Protein AF-A0A0A9Y4A6-F1 (afdb_monomer_lite)

pLDDT: mean 88.44, std 7.49, range [62.19, 97.94]

Radius of gyration: 32.24 Å; chains: 1; bounding box: 75×46×118 Å

Secondary structure (DSSP, 8-state):
-HHHHHHHHHHHHHHHHHHHHHHHHS--TTHHHH--SHHHHHHHHHHHHHHHHHHHHHHHHHHHHHHHHHTTT-PPPP-GGGHHHHHHHHHHHHHHHHHHHHHHHHHHHHTSBHHHHTTTHHHHHHHHHHHHHHHHTTS---HHHHHHHHHHHHHHHHGGGGGGGS-SS--HHHHHHHHHHTT--S-GGG-BHHHHHTTHHHHHHTHHHHHHHHHHHHHHHHHHHHHHHHHHHHHH----------TTS--

InterPro domains:
  IPR013602 Dynein heavy chain, linker [PF08393] (90-246)
  IPR026983 Dynein heavy chain [PTHR45703] (4-240)

Foldseek 3Di:
DVVLVVLLVVLLVLVVVLLVVCVVLPDDPVQLVPQPALVSVVVSCVVVVVSVVSVVVSVVSQVVSCVVCVVVVHDGDDPCVCVVVVVVSVVSSVLSVLLVVLSVVVVVQQQAQCLVCLVPNLVVLVVSLVVNVVVLVVDDDDVSSVSSVVLSVLVVLQSVLSVLVSDPLDDQVLQVVVCVQLVHPDGSRRHTNNSCSRSSVSSSVCSVVSVVSSVVSVVVVVVVVVVVVVVVCVVVDDDDDDDDQDPVRRD

Organism: Lygus hesperus (NCBI:txid30085)

Structure (mmCIF, N/CA/C/O backbone):
data_AF-A0A0A9Y4A6-F1
#
_entry.id   AF-A0A0A9Y4A6-F1
#
loop_
_atom_site.group_PDB
_atom_site.id
_atom_site.type_symbol
_atom_site.label_atom_id
_atom_site.label_alt_id
_atom_site.label_comp_id
_atom_site.label_asym_id
_atom_site.label_entity_id
_atom_site.label_seq_id
_atom_site.pdbx_PDB_ins_code
_atom_site.Cartn_x
_atom_site.Cartn_y
_atom_site.Cartn_z
_atom_site.occupancy
_atom_site.B_iso_or_equiv
_atom_site.auth_seq_id
_atom_site.auth_comp_id
_atom_site.auth_asym_id
_atom_site.auth_atom_id
_atom_site.pdbx_PDB_model_num
ATOM 1 N N . ARG A 1 1 ? 22.785 -14.677 -43.326 1.00 70.00 1 ARG A N 1
ATOM 2 C CA . ARG A 1 1 ? 23.093 -13.250 -43.605 1.00 70.00 1 ARG A CA 1
ATOM 3 C C . ARG A 1 1 ? 21.828 -12.425 -43.870 1.00 70.00 1 ARG A C 1
ATOM 5 O O . ARG A 1 1 ? 21.486 -11.641 -43.000 1.00 70.00 1 ARG A O 1
ATOM 12 N N . VAL A 1 2 ? 21.073 -12.659 -44.957 1.00 77.25 2 VAL A N 1
ATOM 13 C CA . VAL A 1 2 ? 19.840 -11.892 -45.295 1.00 77.25 2 VAL A CA 1
ATOM 14 C C . VAL A 1 2 ? 18.791 -11.880 -44.170 1.00 77.25 2 VAL A C 1
ATOM 16 O O . VAL A 1 2 ? 18.288 -10.821 -43.816 1.00 77.25 2 VAL A O 1
ATOM 19 N N . LYS A 1 3 ? 18.511 -13.038 -43.554 1.00 83.69 3 LYS A N 1
ATOM 20 C CA . LYS A 1 3 ? 17.543 -13.156 -42.447 1.00 83.69 3 LYS A CA 1
ATOM 21 C C . LYS A 1 3 ? 17.908 -12.289 -41.231 1.00 83.69 3 LYS A C 1
ATOM 23 O O . LYS A 1 3 ? 17.056 -11.587 -40.708 1.00 83.69 3 LYS A O 1
ATOM 28 N N . VAL A 1 4 ? 19.181 -12.307 -40.842 1.00 84.38 4 VAL A N 1
ATOM 29 C CA . VAL A 1 4 ? 19.711 -11.597 -39.666 1.00 84.38 4 VAL A CA 1
ATOM 30 C C . VAL A 1 4 ? 19.721 -10.075 -39.890 1.00 84.38 4 VAL A C 1
ATOM 32 O O . VAL A 1 4 ? 19.374 -9.315 -38.995 1.00 84.38 4 VAL A O 1
ATOM 35 N N . HIS A 1 5 ? 19.964 -9.621 -41.126 1.00 85.81 5 HIS A N 1
ATOM 36 C CA . HIS A 1 5 ? 19.819 -8.204 -41.494 1.00 85.81 5 HIS A CA 1
ATOM 37 C C . HIS A 1 5 ? 18.352 -7.747 -41.525 1.00 85.81 5 HIS A C 1
ATOM 39 O O . HIS A 1 5 ? 18.045 -6.633 -41.108 1.00 85.81 5 HIS A O 1
ATOM 45 N N . ALA A 1 6 ? 17.431 -8.596 -41.994 1.00 87.50 6 ALA A N 1
ATOM 46 C CA . ALA A 1 6 ? 16.001 -8.290 -41.960 1.00 87.50 6 ALA A CA 1
ATOM 47 C C . ALA A 1 6 ? 15.477 -8.176 -40.516 1.00 87.50 6 ALA A C 1
ATOM 49 O O . ALA A 1 6 ? 14.700 -7.271 -40.221 1.00 87.50 6 ALA A O 1
ATOM 50 N N . GLN A 1 7 ? 15.946 -9.049 -39.617 1.00 87.56 7 GLN A N 1
ATOM 51 C CA . GLN A 1 7 ? 15.641 -8.991 -38.183 1.00 87.56 7 GLN A CA 1
ATOM 52 C C . GLN A 1 7 ? 16.186 -7.712 -37.538 1.00 87.56 7 GLN A C 1
ATOM 54 O O . GLN A 1 7 ? 15.431 -7.017 -36.866 1.00 87.56 7 GLN A O 1
ATOM 59 N N . ALA A 1 8 ? 17.442 -7.348 -37.816 1.00 89.56 8 ALA A N 1
ATOM 60 C CA . ALA A 1 8 ? 18.021 -6.090 -37.344 1.00 89.56 8 ALA A CA 1
ATOM 61 C C . ALA A 1 8 ? 17.220 -4.866 -37.806 1.00 89.56 8 ALA A C 1
ATOM 63 O O . ALA A 1 8 ? 16.923 -3.987 -37.006 1.00 89.56 8 ALA A O 1
ATOM 64 N N . LYS A 1 9 ? 16.812 -4.824 -39.082 1.00 89.44 9 LYS A N 1
ATOM 65 C CA . LYS A 1 9 ? 16.009 -3.714 -39.610 1.00 89.44 9 LYS A CA 1
ATOM 66 C C . LYS A 1 9 ? 14.649 -3.603 -38.917 1.00 89.44 9 LYS A C 1
ATOM 68 O O . LYS A 1 9 ? 14.229 -2.499 -38.595 1.00 89.44 9 LYS A O 1
ATOM 73 N N . HIS A 1 10 ? 13.980 -4.733 -38.679 1.00 91.31 10 HIS A N 1
ATOM 74 C CA . HIS A 1 10 ? 12.721 -4.758 -37.935 1.00 91.31 10 HIS A CA 1
ATOM 75 C C . HIS A 1 10 ? 12.908 -4.252 -36.499 1.00 91.31 10 HIS A C 1
ATOM 77 O O . HIS A 1 10 ? 12.141 -3.407 -36.052 1.00 91.31 10 HIS A O 1
ATOM 83 N N . LEU A 1 11 ? 13.950 -4.721 -35.804 1.00 92.31 11 LEU A N 1
ATOM 84 C CA . LEU A 1 11 ? 14.272 -4.287 -34.446 1.00 92.31 11 LEU A CA 1
ATOM 85 C C . LEU A 1 11 ? 14.558 -2.783 -34.377 1.00 92.31 11 LEU A C 1
ATOM 87 O O . LEU A 1 11 ? 14.016 -2.109 -33.507 1.00 92.31 11 LEU A O 1
ATOM 91 N N . ILE A 1 12 ? 15.335 -2.242 -35.323 1.00 91.56 12 ILE A N 1
ATOM 92 C CA . ILE A 1 12 ? 15.573 -0.797 -35.417 1.00 91.56 12 ILE A CA 1
ATOM 93 C C . ILE A 1 12 ? 14.233 -0.070 -35.513 1.00 91.56 12 ILE A C 1
ATOM 95 O O . ILE A 1 12 ? 13.968 0.773 -34.667 1.00 91.56 12 ILE A O 1
ATOM 99 N N . THR A 1 13 ? 13.351 -0.444 -36.451 1.00 91.81 13 THR A N 1
ATOM 100 C CA . THR A 1 13 ? 12.012 0.163 -36.581 1.00 91.81 13 THR A CA 1
ATOM 101 C C . THR A 1 13 ? 11.191 0.074 -35.289 1.00 91.81 13 THR A C 1
ATOM 103 O O . THR A 1 13 ? 10.556 1.059 -34.913 1.00 91.81 13 THR A O 1
ATOM 106 N N . SER A 1 14 ? 11.226 -1.058 -34.579 1.00 93.62 14 SER A N 1
ATOM 107 C CA . SER A 1 14 ? 10.562 -1.205 -33.277 1.00 93.62 14 SER A CA 1
ATOM 108 C C . SER A 1 14 ? 11.098 -0.222 -32.234 1.00 93.62 14 SER A C 1
ATOM 110 O O . SER A 1 14 ? 10.305 0.388 -31.518 1.00 93.62 14 SER A O 1
ATOM 112 N N . ILE A 1 15 ? 12.419 -0.022 -32.177 1.00 93.00 15 ILE A N 1
ATOM 113 C CA . ILE A 1 15 ? 13.063 0.951 -31.282 1.00 93.00 15 ILE A CA 1
ATOM 114 C C . ILE A 1 15 ? 12.634 2.379 -31.643 1.00 93.00 15 ILE A C 1
ATOM 116 O O . ILE A 1 15 ? 12.269 3.146 -30.752 1.00 93.00 15 ILE A O 1
ATOM 120 N N . GLN A 1 16 ? 12.584 2.729 -32.934 1.00 90.88 16 GLN A N 1
ATOM 121 C CA . GLN A 1 16 ? 12.132 4.064 -33.358 1.00 90.88 16 GLN A CA 1
ATOM 122 C C . GLN A 1 16 ? 10.683 4.320 -32.919 1.00 90.88 16 GLN A C 1
ATOM 124 O O . GLN A 1 16 ? 10.375 5.364 -32.345 1.00 90.88 16 GLN A O 1
ATOM 129 N N . LEU A 1 17 ? 9.790 3.350 -33.148 1.00 92.12 17 LEU A N 1
ATOM 130 C CA . LEU A 1 17 ? 8.385 3.442 -32.742 1.00 92.12 17 LEU A CA 1
ATOM 131 C C . LEU A 1 17 ? 8.225 3.524 -31.222 1.00 92.12 17 LEU A C 1
ATOM 133 O O . LEU A 1 17 ? 7.343 4.234 -30.740 1.00 92.12 17 LEU A O 1
ATOM 137 N N . PHE A 1 18 ? 9.065 2.814 -30.470 1.00 93.81 18 PHE A N 1
ATOM 138 C CA . PHE A 1 18 ? 9.082 2.888 -29.017 1.00 93.81 18 PHE A CA 1
ATOM 139 C C . PHE A 1 18 ? 9.451 4.295 -28.532 1.00 93.81 18 PHE A C 1
ATOM 141 O O . PHE A 1 18 ? 8.694 4.875 -27.757 1.00 93.81 18 PHE A O 1
ATOM 148 N N . PHE A 1 19 ? 10.549 4.880 -29.025 1.00 91.75 19 PHE A N 1
ATOM 149 C CA . PHE A 1 19 ? 10.972 6.220 -28.603 1.00 91.75 19 PHE A CA 1
ATOM 150 C C . PHE A 1 19 ? 10.014 7.327 -29.054 1.00 91.75 19 PHE A C 1
ATOM 152 O O . PHE A 1 19 ? 9.827 8.293 -28.316 1.00 91.75 19 PHE A O 1
ATOM 159 N N . LEU A 1 20 ? 9.359 7.186 -30.212 1.00 90.00 20 LEU A N 1
ATOM 160 C CA . LEU A 1 20 ? 8.282 8.097 -30.620 1.00 90.00 20 LEU A CA 1
ATOM 161 C C . LEU A 1 20 ? 7.150 8.106 -29.586 1.00 90.00 20 LEU A C 1
ATOM 163 O O . LEU A 1 20 ? 6.794 9.167 -29.081 1.00 90.00 20 LEU A O 1
ATOM 167 N N . LYS A 1 21 ? 6.659 6.923 -29.200 1.00 88.88 21 LYS A N 1
ATOM 168 C CA . LYS A 1 21 ? 5.602 6.795 -28.186 1.00 88.88 21 LYS A CA 1
ATOM 169 C C . LYS A 1 21 ? 6.053 7.258 -26.804 1.00 88.88 21 LYS A C 1
ATOM 171 O O . LYS A 1 21 ? 5.312 7.952 -26.121 1.00 88.88 21 LYS A O 1
ATOM 176 N N . TRP A 1 22 ? 7.269 6.902 -26.387 1.00 88.94 22 TRP A N 1
ATOM 177 C CA . TRP A 1 22 ? 7.820 7.348 -25.108 1.00 88.94 22 TRP A CA 1
ATOM 178 C C . TRP A 1 22 ? 7.889 8.871 -25.030 1.00 88.94 22 TRP A C 1
ATOM 180 O O . TRP A 1 22 ? 7.523 9.447 -24.017 1.00 88.94 22 TRP A O 1
ATOM 190 N N . ASN A 1 23 ? 8.303 9.550 -26.096 1.00 85.56 23 ASN A N 1
ATOM 191 C CA . ASN A 1 23 ? 8.379 11.008 -26.083 1.00 85.56 23 ASN A CA 1
ATOM 192 C C . ASN A 1 23 ? 7.006 11.688 -25.969 1.00 85.56 23 ASN A C 1
ATOM 194 O O . ASN A 1 23 ? 6.935 12.779 -25.402 1.00 85.56 23 ASN A O 1
ATOM 198 N N . GLU A 1 24 ? 5.942 11.053 -26.467 1.00 83.25 24 GLU A N 1
ATOM 199 C CA . GLU A 1 24 ? 4.556 11.519 -26.323 1.00 83.25 24 GLU A CA 1
ATOM 200 C C . GLU A 1 24 ? 3.982 11.238 -24.925 1.00 83.25 24 GLU A C 1
ATOM 202 O O . GLU A 1 24 ? 3.265 12.070 -24.373 1.00 83.25 24 GLU A O 1
ATOM 207 N N . GLU A 1 25 ? 4.299 10.075 -24.352 1.00 77.81 25 GLU A N 1
ATOM 208 C CA . GLU A 1 25 ? 3.650 9.541 -23.146 1.00 77.81 25 GLU A CA 1
ATOM 209 C C . GLU A 1 25 ? 4.519 9.590 -21.884 1.00 77.81 25 GLU A C 1
ATOM 211 O O . GLU A 1 25 ? 4.070 9.159 -20.818 1.00 77.81 25 GLU A O 1
ATOM 216 N N . LYS A 1 26 ? 5.772 10.055 -21.979 1.00 78.12 26 LYS A N 1
ATOM 217 C CA . LYS A 1 26 ? 6.683 10.068 -20.832 1.00 78.12 26 LYS A CA 1
ATOM 218 C C . LYS A 1 26 ? 6.036 10.809 -19.662 1.00 78.12 26 LYS A C 1
ATOM 220 O O . LYS A 1 26 ? 5.351 11.812 -19.886 1.00 78.12 26 LYS A O 1
ATOM 225 N N . PRO A 1 27 ? 6.281 10.363 -18.420 1.00 73.69 27 PRO A N 1
ATOM 226 C CA . PRO A 1 27 ? 5.679 10.974 -17.249 1.00 73.69 27 PRO A CA 1
ATOM 227 C C . PRO A 1 27 ? 5.973 12.473 -17.233 1.00 73.69 27 PRO A C 1
ATOM 229 O O . PRO A 1 27 ? 7.125 12.892 -17.122 1.00 73.69 27 PRO A O 1
ATOM 232 N N . SER A 1 28 ? 4.934 13.288 -17.391 1.00 69.62 28 SER A N 1
ATOM 233 C CA . SER A 1 28 ? 5.035 14.720 -17.186 1.00 69.62 28 SER A CA 1
ATOM 234 C C . SER A 1 28 ? 4.905 15.030 -15.704 1.00 69.62 28 SER A C 1
ATOM 236 O O . SER A 1 28 ? 4.195 14.365 -14.949 1.00 69.62 28 SER A O 1
ATOM 238 N N . ASP A 1 29 ? 5.529 16.132 -15.314 1.00 65.25 29 ASP A N 1
ATOM 239 C CA . ASP A 1 29 ? 5.453 16.724 -13.980 1.00 65.25 29 ASP A CA 1
ATOM 240 C C . ASP A 1 29 ? 4.017 16.918 -13.442 1.00 65.25 29 ASP A C 1
ATOM 242 O O . ASP A 1 29 ? 3.825 17.022 -12.231 1.00 65.25 29 ASP A O 1
ATOM 246 N N . SER A 1 30 ? 3.012 16.972 -14.322 1.00 62.19 30 SER A N 1
ATOM 247 C CA . SER A 1 30 ? 1.588 17.081 -13.986 1.00 62.19 30 SER A CA 1
ATOM 248 C C . SER A 1 30 ? 0.928 15.745 -13.625 1.00 62.19 30 SER A C 1
ATOM 250 O O . SER A 1 30 ? 0.031 15.725 -12.785 1.00 62.19 30 SER A O 1
ATOM 252 N N . LEU A 1 31 ? 1.363 14.619 -14.204 1.00 64.19 31 LEU A N 1
ATOM 253 C CA . LEU A 1 31 ? 0.719 13.312 -13.999 1.00 64.19 31 LEU A CA 1
ATOM 254 C C . LEU A 1 31 ? 0.812 12.837 -12.542 1.00 64.19 31 LEU A C 1
ATOM 256 O O . LEU A 1 31 ? -0.135 12.254 -12.022 1.00 64.19 31 LEU A O 1
ATOM 260 N N . LEU A 1 32 ? 1.913 13.157 -11.861 1.00 65.44 32 LEU A N 1
ATOM 261 C CA . LEU A 1 32 ? 2.132 12.814 -10.452 1.00 65.44 32 LEU A CA 1
ATOM 262 C C . LEU A 1 32 ? 1.370 13.729 -9.479 1.00 65.44 32 LEU A C 1
ATOM 264 O O . LEU A 1 32 ? 1.099 13.328 -8.352 1.00 65.44 32 LEU A O 1
ATOM 268 N N . GLN A 1 33 ? 1.018 14.950 -9.898 1.00 65.19 33 GLN A N 1
ATOM 269 C CA . GLN A 1 33 ? 0.294 15.911 -9.054 1.00 65.19 33 GLN A CA 1
ATOM 270 C C . GLN A 1 33 ? -1.210 15.637 -9.003 1.00 65.19 33 GLN A C 1
ATOM 272 O O . GLN A 1 33 ? -1.856 15.934 -8.003 1.00 65.19 33 GLN A O 1
ATOM 277 N N . HIS A 1 34 ? -1.779 15.089 -10.076 1.00 66.50 34 HIS A N 1
ATOM 278 C CA . HIS A 1 34 ? -3.218 14.832 -10.157 1.00 66.50 34 HIS A CA 1
ATOM 279 C C . HIS A 1 34 ? -3.649 13.533 -9.469 1.00 66.50 34 HIS A C 1
ATOM 281 O O . HIS A 1 34 ? -4.832 13.372 -9.187 1.00 66.50 34 HIS A O 1
ATOM 287 N N . ALA A 1 35 ? -2.712 12.626 -9.188 1.00 70.94 35 ALA A N 1
ATOM 288 C CA . ALA A 1 35 ? -2.989 11.403 -8.450 1.00 70.94 35 ALA A CA 1
ATOM 289 C C . ALA A 1 35 ? -3.049 11.702 -6.948 1.00 70.94 35 ALA A C 1
ATOM 291 O O . ALA A 1 35 ? -2.037 11.694 -6.257 1.00 70.94 35 ALA A O 1
ATOM 292 N N . SER A 1 36 ? -4.233 12.002 -6.432 1.00 68.75 36 SER A N 1
ATOM 293 C CA . SER A 1 36 ? -4.448 12.305 -5.014 1.00 68.75 36 SER A CA 1
ATOM 294 C C . SER A 1 36 ? -4.501 11.042 -4.155 1.00 68.75 36 SER A C 1
ATOM 296 O O . SER A 1 36 ? -4.036 11.051 -3.019 1.00 68.75 36 SER A O 1
ATOM 298 N N . THR A 1 37 ? -4.996 9.937 -4.717 1.00 71.75 37 THR A N 1
ATOM 299 C CA . THR A 1 37 ? -5.120 8.658 -4.011 1.00 71.75 37 THR A CA 1
ATOM 300 C C . THR A 1 37 ? -4.076 7.641 -4.467 1.00 71.75 37 THR A C 1
ATOM 302 O O . THR A 1 37 ? -3.600 7.662 -5.603 1.00 71.75 37 THR A O 1
ATOM 305 N N . PHE A 1 38 ? -3.773 6.674 -3.596 1.00 70.62 38 PHE A N 1
ATOM 306 C CA . PHE A 1 38 ? -2.911 5.533 -3.923 1.00 70.62 38 PHE A CA 1
ATOM 307 C C . PHE A 1 38 ? -3.392 4.778 -5.179 1.00 70.62 38 PHE A C 1
ATOM 309 O O . PHE A 1 38 ? -2.594 4.352 -6.013 1.00 70.62 38 PHE A O 1
ATOM 316 N N . GLN A 1 39 ? -4.711 4.641 -5.349 1.00 73.31 39 GLN A N 1
ATOM 317 C CA . GLN A 1 39 ? -5.305 3.945 -6.491 1.00 73.31 39 GLN A CA 1
ATOM 318 C C . GLN A 1 39 ? -5.161 4.733 -7.800 1.00 73.31 39 GLN A C 1
ATOM 320 O O . GLN A 1 39 ? -4.845 4.143 -8.835 1.00 73.31 39 GLN A O 1
ATOM 325 N N . GLU A 1 40 ? -5.349 6.053 -7.763 1.00 78.75 40 GLU A N 1
ATOM 326 C CA . GLU A 1 40 ? -5.083 6.927 -8.912 1.00 78.75 40 GLU A CA 1
ATOM 327 C C . GLU A 1 40 ? -3.614 6.850 -9.319 1.00 78.75 40 GLU A C 1
ATOM 329 O O . GLU A 1 40 ? -3.307 6.677 -10.498 1.00 78.75 40 GLU A O 1
ATOM 334 N N . LEU A 1 41 ? -2.708 6.887 -8.342 1.00 77.88 41 LEU A N 1
ATOM 335 C CA . LEU A 1 41 ? -1.279 6.807 -8.602 1.00 77.88 41 LEU A CA 1
ATOM 336 C C . LEU A 1 41 ? -0.903 5.468 -9.240 1.00 77.88 41 LEU A C 1
ATOM 338 O O . LEU A 1 41 ? -0.197 5.439 -10.243 1.00 77.88 41 LEU A O 1
ATOM 342 N N . LYS A 1 42 ? -1.454 4.356 -8.746 1.00 77.88 42 LYS A N 1
ATOM 343 C CA . LYS A 1 42 ? -1.263 3.032 -9.351 1.00 77.88 42 LYS A CA 1
ATOM 344 C C . LYS A 1 42 ? -1.747 2.979 -10.803 1.00 77.88 42 LYS A C 1
ATOM 346 O O . LYS A 1 42 ? -1.084 2.377 -11.646 1.00 77.88 42 LYS A O 1
ATOM 351 N N . SER A 1 43 ? -2.865 3.640 -11.111 1.00 82.12 43 SER A N 1
ATOM 352 C CA . SER A 1 43 ? -3.361 3.767 -12.486 1.00 82.12 43 SER A CA 1
ATOM 353 C C . SER A 1 43 ? -2.421 4.590 -13.369 1.00 82.12 43 SER A C 1
ATOM 355 O O . SER A 1 43 ? -2.224 4.236 -14.529 1.00 82.12 43 SER A O 1
ATOM 357 N N . VAL A 1 44 ? -1.834 5.666 -12.838 1.00 81.00 44 VAL A N 1
ATOM 358 C CA . VAL A 1 44 ? -0.856 6.507 -13.551 1.00 81.00 44 VAL A CA 1
ATOM 359 C C . VAL A 1 44 ? 0.466 5.764 -13.778 1.00 81.00 44 VAL A C 1
ATOM 361 O O . VAL A 1 44 ? 1.093 5.933 -14.821 1.00 81.00 44 VAL A O 1
ATOM 364 N N . MET A 1 45 ? 0.874 4.900 -12.846 1.00 80.44 45 MET A N 1
ATOM 365 C CA . MET A 1 45 ? 2.123 4.135 -12.933 1.00 80.44 45 MET A CA 1
ATOM 366 C C . MET A 1 45 ? 2.030 2.905 -13.850 1.00 80.44 45 MET A C 1
ATOM 368 O O . MET A 1 45 ? 3.047 2.451 -14.374 1.00 80.44 45 MET A O 1
ATOM 372 N N . ALA A 1 46 ? 0.836 2.352 -14.088 1.00 84.12 46 ALA A N 1
ATOM 373 C CA . ALA A 1 46 ? 0.676 1.131 -14.883 1.00 84.12 46 ALA A CA 1
ATOM 374 C C . ALA A 1 46 ? 1.230 1.231 -16.327 1.00 84.12 46 ALA A C 1
ATOM 376 O O . ALA A 1 46 ? 1.975 0.330 -16.724 1.00 84.12 46 ALA A O 1
ATOM 377 N N . PRO A 1 47 ? 0.978 2.309 -17.099 1.00 83.12 47 PRO A N 1
ATOM 378 C CA . PRO A 1 47 ? 1.594 2.488 -18.416 1.00 83.12 47 PRO A CA 1
ATOM 379 C C . PRO A 1 47 ? 3.123 2.569 -18.353 1.00 83.12 47 PRO A C 1
ATOM 381 O O . PRO A 1 47 ? 3.809 2.026 -19.214 1.00 83.12 47 PRO A O 1
ATOM 384 N N . ILE A 1 48 ? 3.678 3.197 -17.313 1.00 83.00 48 ILE A N 1
ATOM 385 C CA . ILE A 1 48 ? 5.130 3.347 -17.126 1.00 83.00 48 ILE A CA 1
ATOM 386 C C . ILE A 1 48 ? 5.779 1.975 -16.916 1.00 83.00 48 ILE A C 1
ATOM 388 O O . ILE A 1 48 ? 6.799 1.672 -17.539 1.00 83.00 48 ILE A O 1
ATOM 392 N N . ARG A 1 49 ? 5.143 1.105 -16.120 1.00 84.81 49 ARG A N 1
ATOM 393 C CA . ARG A 1 49 ? 5.563 -0.295 -15.932 1.00 84.81 49 ARG A CA 1
ATOM 394 C C . ARG A 1 49 ? 5.568 -1.069 -17.238 1.00 84.81 49 ARG A C 1
ATOM 396 O O . ARG A 1 49 ? 6.522 -1.792 -17.527 1.00 84.81 49 ARG A O 1
ATOM 403 N N . GLU A 1 50 ? 4.520 -0.907 -18.039 1.00 88.62 50 GLU A N 1
ATOM 404 C CA . GLU A 1 50 ? 4.437 -1.550 -19.346 1.00 88.62 50 GLU A CA 1
ATOM 405 C C . GLU A 1 50 ? 5.565 -1.067 -20.269 1.00 88.62 50 GLU A C 1
ATOM 407 O O . GLU A 1 50 ? 6.246 -1.883 -20.891 1.00 88.62 50 GLU A O 1
ATOM 412 N N . ARG A 1 51 ? 5.837 0.244 -20.303 1.00 87.81 51 ARG A N 1
ATOM 413 C CA . ARG A 1 51 ? 6.939 0.826 -21.086 1.00 87.81 51 ARG A CA 1
ATOM 414 C C . ARG A 1 51 ? 8.305 0.333 -20.626 1.00 87.81 51 ARG A C 1
ATOM 416 O O . ARG A 1 51 ? 9.127 -0.015 -21.470 1.00 87.81 51 ARG A O 1
ATOM 423 N N . LYS A 1 52 ? 8.530 0.226 -19.315 1.00 88.88 52 LYS A N 1
ATOM 424 C CA . LYS A 1 52 ? 9.742 -0.374 -18.743 1.00 88.88 52 LYS A CA 1
ATOM 425 C C . LYS A 1 52 ? 9.916 -1.819 -19.212 1.00 88.88 52 LYS A C 1
ATOM 427 O O . LYS A 1 52 ? 10.985 -2.178 -19.694 1.00 88.88 52 LYS A O 1
ATOM 432 N N . ALA A 1 53 ? 8.862 -2.635 -19.153 1.00 91.56 53 ALA A N 1
ATOM 433 C CA . ALA A 1 53 ? 8.909 -4.022 -19.617 1.00 91.56 53 ALA A CA 1
ATOM 434 C C . ALA A 1 53 ? 9.180 -4.135 -21.130 1.00 91.56 53 ALA A C 1
ATOM 436 O O . ALA A 1 53 ? 9.988 -4.967 -21.546 1.00 91.56 53 ALA A O 1
ATOM 437 N N . GLN A 1 54 ? 8.547 -3.279 -21.942 1.00 92.62 54 GLN A N 1
ATOM 438 C CA . GLN A 1 54 ? 8.794 -3.190 -23.385 1.00 92.62 54 GLN A CA 1
ATOM 439 C C . GLN A 1 54 ? 10.253 -2.812 -23.683 1.00 92.62 54 GLN A C 1
ATOM 441 O O . GLN A 1 54 ? 10.881 -3.436 -24.536 1.00 92.62 54 GLN A O 1
ATOM 446 N N . TRP A 1 55 ? 10.813 -1.835 -22.961 1.00 93.56 55 TRP A N 1
ATOM 447 C CA . TRP A 1 55 ? 12.211 -1.427 -23.119 1.00 93.56 55 TRP A CA 1
ATOM 448 C C . TRP A 1 55 ? 13.189 -2.553 -22.777 1.00 93.56 55 TRP A C 1
ATOM 450 O O . TRP A 1 55 ? 14.125 -2.815 -23.530 1.00 93.56 55 TRP A O 1
ATOM 460 N N . GLU A 1 56 ? 12.951 -3.268 -21.676 1.00 93.12 56 GLU A N 1
ATOM 461 C CA . GLU A 1 56 ? 13.781 -4.411 -21.284 1.00 93.12 56 GLU A CA 1
ATOM 462 C C . GLU A 1 56 ? 13.747 -5.549 -22.315 1.00 93.12 56 GLU A C 1
ATOM 464 O O . GLU A 1 56 ? 14.765 -6.204 -22.544 1.00 93.12 56 GLU A O 1
ATOM 469 N N . GLU A 1 57 ? 12.608 -5.783 -22.974 1.00 95.19 57 GLU A N 1
ATOM 470 C CA . GLU A 1 57 ? 12.537 -6.749 -24.076 1.00 95.19 57 GLU A CA 1
ATOM 471 C C . GLU A 1 57 ? 13.341 -6.284 -25.293 1.00 95.19 57 GLU A C 1
ATOM 473 O O . GLU A 1 57 ? 14.156 -7.047 -25.809 1.00 95.19 57 GLU A O 1
ATOM 478 N N . LEU A 1 58 ? 13.204 -5.017 -25.698 1.00 94.12 58 LEU A N 1
ATOM 479 C CA . LEU A 1 58 ? 13.996 -4.454 -26.796 1.00 94.12 58 LEU A CA 1
ATOM 480 C C . LEU A 1 58 ? 15.502 -4.540 -26.509 1.00 94.12 58 LEU A C 1
ATOM 482 O O . LEU A 1 58 ? 16.272 -4.896 -27.401 1.00 94.12 58 LEU A O 1
ATOM 486 N N . LYS A 1 59 ? 15.934 -4.298 -25.262 1.00 92.31 59 LYS A N 1
ATOM 487 C CA . LYS A 1 59 ? 17.334 -4.493 -24.843 1.00 92.31 59 LYS A CA 1
ATOM 488 C C . LYS A 1 59 ? 17.793 -5.939 -24.999 1.00 92.31 59 LYS A C 1
ATOM 490 O O . LYS A 1 59 ? 18.863 -6.179 -25.561 1.00 92.31 59 LYS A O 1
ATOM 495 N N . ARG A 1 60 ? 16.980 -6.913 -24.575 1.00 94.25 60 ARG A N 1
ATOM 496 C CA . ARG A 1 60 ? 17.281 -8.341 -24.780 1.00 94.25 60 ARG A CA 1
ATOM 497 C C . ARG A 1 60 ? 17.394 -8.695 -26.264 1.00 94.25 60 ARG A C 1
ATOM 499 O O . ARG A 1 60 ? 18.320 -9.412 -26.648 1.00 94.25 60 ARG A O 1
ATOM 506 N N . GLU A 1 61 ? 16.496 -8.185 -27.103 1.00 93.12 61 GLU A N 1
ATOM 507 C CA . GLU A 1 61 ? 16.534 -8.407 -28.552 1.00 93.12 61 GLU A CA 1
ATOM 508 C C . GLU A 1 61 ? 17.759 -7.760 -29.218 1.00 93.12 61 GLU A C 1
ATOM 510 O O . GLU A 1 61 ? 18.355 -8.368 -30.113 1.00 93.12 61 GLU A O 1
ATOM 515 N N . MET A 1 62 ? 18.181 -6.572 -28.765 1.00 91.69 62 MET A N 1
ATOM 516 C CA . MET A 1 62 ? 19.406 -5.908 -29.231 1.00 91.69 62 MET A CA 1
ATOM 517 C C . MET A 1 62 ? 20.646 -6.745 -28.931 1.00 91.69 62 MET A C 1
ATOM 519 O O . MET A 1 62 ? 21.430 -7.017 -29.840 1.00 91.69 62 MET A O 1
ATOM 523 N N . GLU A 1 63 ? 20.806 -7.208 -27.691 1.00 91.56 63 GLU A N 1
ATOM 524 C CA . GLU A 1 63 ? 21.958 -8.029 -27.300 1.00 91.56 63 GLU A CA 1
ATOM 525 C C . GLU A 1 63 ? 21.980 -9.374 -28.031 1.00 91.56 63 GLU A C 1
ATOM 527 O O . GLU A 1 63 ? 23.021 -9.797 -28.544 1.00 91.56 63 GLU A O 1
ATOM 532 N N . LYS A 1 64 ? 20.815 -10.011 -28.189 1.00 92.12 64 LYS A N 1
ATOM 533 C CA . LYS A 1 64 ? 20.688 -11.225 -29.000 1.00 92.12 64 LYS A CA 1
ATOM 534 C C . LYS A 1 64 ? 21.079 -10.977 -30.457 1.00 92.12 64 LYS A C 1
ATOM 536 O O . LYS A 1 64 ? 21.831 -11.761 -31.026 1.00 92.12 64 LYS A O 1
ATOM 541 N N . THR A 1 65 ? 20.617 -9.878 -31.050 1.00 90.75 65 THR A N 1
ATOM 542 C CA . THR A 1 65 ? 20.956 -9.522 -32.434 1.00 90.75 65 THR A CA 1
ATOM 543 C C . THR A 1 65 ? 22.458 -9.284 -32.577 1.00 90.75 65 THR A C 1
ATOM 545 O O . THR A 1 65 ? 23.072 -9.838 -33.482 1.00 90.75 65 THR A O 1
ATOM 548 N N . LYS A 1 66 ? 23.093 -8.542 -31.660 1.00 90.38 66 LYS A N 1
ATOM 549 C CA . LYS A 1 66 ? 24.558 -8.364 -31.657 1.00 90.38 66 LYS A CA 1
ATOM 550 C C . LYS A 1 66 ? 25.292 -9.707 -31.587 1.00 90.38 66 LYS A C 1
ATOM 552 O O . LYS A 1 66 ? 26.251 -9.917 -32.330 1.00 90.38 66 LYS A O 1
ATOM 557 N N . SER A 1 67 ? 24.818 -10.627 -30.745 1.00 90.50 67 SER A N 1
ATOM 558 C CA . SER A 1 67 ? 25.373 -11.980 -30.630 1.00 90.50 67 SER A CA 1
ATOM 559 C C . SER A 1 67 ? 25.232 -12.784 -31.930 1.00 90.50 67 SER A C 1
ATOM 561 O O . SER A 1 67 ? 26.216 -13.359 -32.391 1.00 90.50 67 SER A O 1
ATOM 563 N N . ASP A 1 68 ? 24.060 -12.752 -32.574 1.00 91.38 68 ASP A N 1
ATOM 564 C CA . ASP A 1 68 ? 23.800 -13.437 -33.849 1.00 91.38 68 ASP A CA 1
ATOM 565 C C . ASP A 1 68 ? 24.686 -12.904 -34.993 1.00 91.38 68 ASP A C 1
ATOM 567 O O . ASP A 1 68 ? 25.110 -13.670 -35.860 1.00 91.38 68 ASP A O 1
ATOM 571 N N . PHE A 1 69 ? 24.980 -11.599 -35.016 1.00 92.06 69 PHE A N 1
ATOM 572 C CA . PHE A 1 69 ? 25.909 -11.001 -35.984 1.00 92.06 69 PHE A CA 1
ATOM 573 C C . PHE A 1 69 ? 27.362 -11.415 -35.716 1.00 92.06 69 PHE A C 1
ATOM 575 O O . PHE A 1 69 ? 28.053 -11.839 -36.645 1.00 92.06 69 PHE A O 1
ATOM 582 N N . SER A 1 70 ? 27.788 -11.372 -34.449 1.00 89.44 70 SER A N 1
ATOM 583 C CA . SER A 1 70 ? 29.124 -11.805 -34.019 1.00 89.44 70 SER A CA 1
ATOM 584 C C . SER A 1 70 ? 29.378 -13.283 -34.342 1.00 89.44 70 SER A C 1
ATOM 586 O O . SER A 1 70 ? 30.404 -13.623 -34.921 1.00 89.44 70 SER A O 1
ATOM 588 N N . ALA A 1 71 ? 28.397 -14.160 -34.102 1.00 91.44 71 ALA A N 1
ATOM 589 C CA . ALA A 1 71 ? 28.476 -15.588 -34.430 1.00 91.44 71 ALA A CA 1
ATOM 590 C C . ALA A 1 71 ? 28.614 -15.884 -35.939 1.00 91.44 71 ALA A C 1
ATOM 592 O O . ALA A 1 71 ? 28.931 -17.009 -36.326 1.00 91.44 71 ALA A O 1
ATOM 593 N N . LEU A 1 72 ? 28.340 -14.899 -36.798 1.00 92.12 72 LEU A N 1
ATOM 594 C CA . LEU A 1 72 ? 28.471 -14.999 -38.251 1.00 92.12 72 LEU A CA 1
ATOM 595 C C . LEU A 1 72 ? 29.718 -14.287 -38.801 1.00 92.12 72 LEU A C 1
ATOM 597 O O . LEU A 1 72 ? 29.860 -14.231 -40.031 1.00 92.12 72 LEU A O 1
ATOM 601 N N . ASP A 1 73 ? 30.571 -13.744 -37.925 1.00 91.00 73 ASP A N 1
ATOM 602 C CA . ASP A 1 73 ? 31.709 -12.873 -38.248 1.00 91.00 73 ASP A CA 1
ATOM 603 C C . ASP A 1 73 ? 31.297 -11.679 -39.130 1.00 91.00 73 ASP A C 1
ATOM 605 O O . ASP A 1 73 ? 31.916 -11.378 -40.156 1.00 91.00 73 ASP A O 1
ATOM 609 N N . ILE A 1 74 ? 30.185 -11.024 -38.776 1.00 91.31 74 ILE A N 1
ATOM 610 C CA . ILE A 1 74 ? 29.673 -9.831 -39.466 1.00 91.31 74 ILE A CA 1
ATOM 611 C C . ILE A 1 74 ? 29.569 -8.691 -38.462 1.00 91.31 74 ILE A C 1
ATOM 613 O O . ILE A 1 74 ? 29.187 -8.897 -37.312 1.00 91.31 74 ILE A O 1
ATOM 617 N N . GLU A 1 75 ? 29.871 -7.481 -38.920 1.00 87.69 75 GLU A N 1
ATOM 618 C CA . GLU A 1 75 ? 29.706 -6.270 -38.126 1.00 87.69 75 GLU A CA 1
ATOM 619 C C . GLU A 1 75 ? 28.236 -6.091 -37.702 1.00 87.69 75 GLU A C 1
ATOM 621 O O . GLU A 1 75 ? 27.340 -6.170 -38.554 1.00 87.69 75 GLU A O 1
ATOM 626 N N . PRO A 1 76 ? 27.961 -5.908 -36.398 1.00 85.75 76 PRO A N 1
ATOM 627 C CA . PRO A 1 76 ? 26.606 -5.733 -35.906 1.00 85.75 76 PRO A CA 1
ATOM 628 C C . PRO A 1 76 ? 26.005 -4.403 -36.384 1.00 85.75 76 PRO A C 1
ATOM 630 O O . PRO A 1 76 ? 26.731 -3.451 -36.665 1.00 85.75 76 PRO A O 1
ATOM 633 N N . PRO A 1 77 ? 24.668 -4.316 -36.457 1.00 84.56 77 PRO A N 1
ATOM 634 C CA . PRO A 1 77 ? 23.985 -3.061 -36.741 1.00 84.56 77 PRO A CA 1
ATOM 635 C C . PRO A 1 77 ? 24.285 -2.019 -35.656 1.00 84.56 77 PRO A C 1
ATOM 637 O O . PRO A 1 77 ? 24.370 -2.349 -34.470 1.00 84.56 77 PRO A O 1
ATOM 640 N N . ASP A 1 78 ? 24.403 -0.758 -36.071 1.00 83.12 78 ASP A N 1
ATOM 641 C CA . ASP A 1 78 ? 24.542 0.366 -35.151 1.00 83.12 78 ASP A CA 1
ATOM 642 C C . ASP A 1 78 ? 23.179 0.733 -34.547 1.00 83.12 78 ASP A C 1
ATOM 644 O O . ASP A 1 78 ? 22.214 1.003 -35.265 1.00 83.12 78 ASP A O 1
ATOM 648 N N . PHE A 1 79 ? 23.109 0.732 -33.217 1.00 80.31 79 PHE A N 1
ATOM 649 C CA . PHE A 1 79 ? 21.942 1.158 -32.438 1.00 80.31 79 PHE A CA 1
ATOM 650 C C . PHE A 1 79 ? 22.170 2.523 -31.755 1.00 80.31 79 PHE A C 1
ATOM 652 O O . PHE A 1 79 ? 21.341 2.967 -30.961 1.00 80.31 79 PHE A O 1
ATOM 659 N N . GLY A 1 80 ? 23.297 3.189 -32.032 1.00 77.12 80 GLY A N 1
ATOM 660 C CA . GLY A 1 80 ? 23.774 4.385 -31.336 1.00 77.12 80 GLY A CA 1
ATOM 661 C C . GLY A 1 80 ? 22.932 5.647 -31.529 1.00 77.12 80 GLY A C 1
ATOM 662 O O . GLY A 1 80 ? 23.043 6.564 -30.712 1.00 77.12 80 GLY A O 1
ATOM 663 N N . GLU A 1 81 ? 22.048 5.679 -32.535 1.00 81.50 81 GLU A N 1
ATOM 664 C CA . GLU A 1 81 ? 21.128 6.797 -32.818 1.00 81.50 81 GLU A CA 1
ATOM 665 C C . GLU A 1 81 ? 20.290 7.197 -31.588 1.00 81.50 81 GLU A C 1
ATOM 667 O O . GLU A 1 81 ? 19.982 8.370 -31.399 1.00 81.50 81 GLU A O 1
ATOM 672 N N . TYR A 1 82 ? 19.981 6.240 -30.705 1.00 80.44 82 TYR A N 1
ATOM 673 C CA . TYR A 1 82 ? 19.150 6.456 -29.517 1.00 80.44 82 TYR A CA 1
ATOM 674 C C . TYR A 1 82 ? 19.932 6.495 -28.200 1.00 80.44 82 TYR A C 1
ATOM 676 O O . TYR A 1 82 ? 19.323 6.417 -27.136 1.00 80.44 82 TYR A O 1
ATOM 684 N N . SER A 1 83 ? 21.261 6.607 -28.232 1.00 84.06 83 SER A N 1
ATOM 685 C CA . SER A 1 83 ? 22.105 6.571 -27.024 1.00 84.06 83 SER A CA 1
ATOM 686 C C . SER A 1 83 ? 21.719 7.636 -25.986 1.00 84.06 83 SER A C 1
ATOM 688 O O . SER A 1 83 ? 21.456 7.297 -24.835 1.00 84.06 83 SER A O 1
ATOM 690 N N . GLU A 1 84 ? 21.578 8.900 -26.388 1.00 84.69 84 GLU A N 1
ATOM 691 C CA . GLU A 1 84 ? 21.154 9.987 -25.488 1.00 84.69 84 GLU A CA 1
ATOM 692 C C . GLU A 1 84 ? 19.719 9.794 -24.968 1.00 84.69 84 GLU A C 1
ATOM 694 O O . GLU A 1 84 ? 19.443 9.985 -23.782 1.00 84.69 84 GLU A O 1
ATOM 699 N N . SER A 1 85 ? 18.801 9.366 -25.844 1.00 86.06 85 SER A N 1
ATOM 700 C CA . SER A 1 85 ? 17.407 9.086 -25.466 1.00 86.06 85 SER A CA 1
ATOM 701 C C . SER A 1 85 ? 17.303 7.904 -24.501 1.00 86.06 85 SER A C 1
ATOM 703 O O . SER A 1 85 ? 16.440 7.904 -23.630 1.00 86.06 85 SER A O 1
ATOM 705 N N . THR A 1 86 ? 18.196 6.922 -24.636 1.00 88.25 86 THR A N 1
ATOM 706 C CA . THR A 1 86 ? 18.300 5.768 -23.740 1.00 88.25 86 THR A CA 1
ATOM 707 C C . THR A 1 86 ? 18.719 6.212 -22.349 1.00 88.25 86 THR A C 1
ATOM 709 O O . THR A 1 86 ? 18.022 5.882 -21.399 1.00 88.25 86 THR A O 1
ATOM 712 N N . VAL A 1 87 ? 19.780 7.018 -22.232 1.00 88.69 87 VAL A N 1
ATOM 713 C CA . VAL A 1 87 ? 20.230 7.550 -20.934 1.00 88.69 87 VAL A CA 1
ATOM 714 C C . VAL A 1 87 ? 19.101 8.325 -20.255 1.00 88.69 87 VAL A C 1
ATOM 716 O O . VAL A 1 87 ? 18.740 8.027 -19.123 1.00 88.69 87 VAL A O 1
ATOM 719 N N . SER A 1 88 ? 18.460 9.251 -20.976 1.00 87.31 88 SER A N 1
ATOM 720 C CA . SER A 1 88 ? 17.345 10.022 -20.414 1.00 87.31 88 SER A CA 1
ATOM 721 C C . SER A 1 88 ? 16.152 9.152 -20.006 1.00 87.31 88 SER A C 1
ATOM 723 O O . SER A 1 88 ? 15.469 9.481 -19.037 1.00 87.31 88 SER A O 1
ATOM 725 N N . LEU A 1 89 ? 15.846 8.092 -20.755 1.00 88.50 89 LEU A N 1
ATOM 726 C CA . LEU A 1 89 ? 14.772 7.164 -20.421 1.00 88.50 89 LEU A CA 1
ATOM 727 C C . LEU A 1 89 ? 15.116 6.346 -19.177 1.00 88.50 89 LEU A C 1
ATOM 729 O O . LEU A 1 89 ? 14.270 6.207 -18.298 1.00 88.50 89 LEU A O 1
ATOM 733 N N . GLU A 1 90 ? 16.335 5.823 -19.093 1.00 89.00 90 GLU A N 1
ATOM 734 C CA . GLU A 1 90 ? 16.782 5.003 -17.969 1.00 89.00 90 GLU A CA 1
ATOM 735 C C . GLU A 1 90 ? 16.823 5.818 -16.675 1.00 89.00 90 GLU A C 1
ATOM 737 O O . GLU A 1 90 ? 16.295 5.347 -15.671 1.00 89.00 90 GLU A O 1
ATOM 742 N N . ASP A 1 91 ? 17.273 7.075 -16.727 1.00 85.88 91 ASP A N 1
ATOM 743 C CA . ASP A 1 91 ? 17.217 8.002 -15.589 1.00 85.88 91 ASP A CA 1
ATOM 744 C C . ASP A 1 91 ? 15.779 8.213 -15.081 1.00 85.88 91 ASP A C 1
ATOM 746 O O . ASP A 1 91 ? 15.528 8.253 -13.873 1.00 85.88 91 ASP A O 1
ATOM 750 N N . VAL A 1 92 ? 14.807 8.360 -15.991 1.00 83.94 92 VAL A N 1
ATOM 751 C CA . VAL A 1 92 ? 13.390 8.525 -15.624 1.00 83.94 92 VAL A CA 1
ATOM 752 C C . VAL A 1 92 ? 12.829 7.228 -15.044 1.00 83.94 92 VAL A C 1
ATOM 754 O O . VAL A 1 92 ? 12.153 7.261 -14.018 1.00 83.94 92 VAL A O 1
ATOM 757 N N . LEU A 1 93 ? 13.104 6.081 -15.669 1.00 86.44 93 LEU A N 1
ATOM 758 C CA . LEU A 1 93 ? 12.622 4.781 -15.200 1.00 86.44 93 LEU A CA 1
ATOM 759 C C . LEU A 1 93 ? 13.229 4.383 -13.850 1.00 86.44 93 LEU A C 1
ATOM 761 O O . LEU A 1 93 ? 12.530 3.789 -13.027 1.00 86.44 93 LEU A O 1
ATOM 765 N N . GLU A 1 94 ? 14.495 4.712 -13.602 1.00 85.50 94 GLU A N 1
ATOM 766 C CA . GLU A 1 94 ? 15.153 4.495 -12.314 1.00 85.50 94 GLU A CA 1
ATOM 767 C C . GLU A 1 94 ? 14.489 5.344 -11.229 1.00 85.50 94 GLU A C 1
ATOM 769 O O . GLU A 1 94 ? 14.064 4.819 -10.200 1.00 85.50 94 GLU A O 1
ATOM 774 N N . GLN A 1 95 ? 14.281 6.635 -11.485 1.00 82.00 95 GLN A N 1
ATOM 775 C CA . GLN A 1 95 ? 13.579 7.513 -10.550 1.00 82.00 95 GLN A CA 1
ATOM 776 C C . GLN A 1 95 ? 12.149 7.033 -10.257 1.00 82.00 95 GLN A C 1
ATOM 778 O O . GLN A 1 95 ? 11.732 6.999 -9.098 1.00 82.00 95 GLN A O 1
ATOM 783 N N . MET A 1 96 ? 11.409 6.613 -11.287 1.00 83.81 96 MET A N 1
ATOM 784 C CA . MET A 1 96 ? 10.072 6.022 -11.149 1.00 83.81 96 MET A CA 1
ATO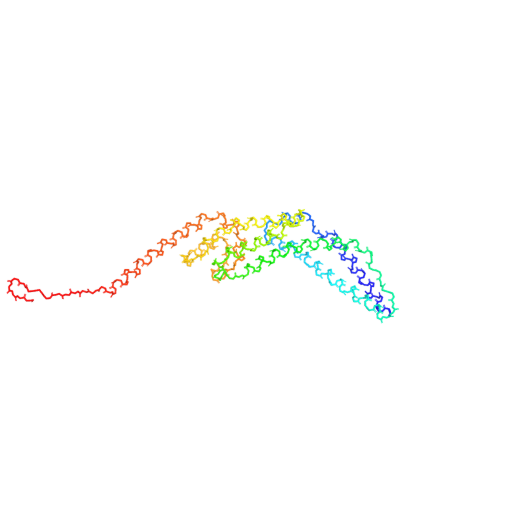M 785 C C . MET A 1 96 ? 10.079 4.736 -10.334 1.00 83.81 96 MET A C 1
ATOM 787 O O . MET A 1 96 ? 9.169 4.528 -9.534 1.00 83.81 96 MET A O 1
ATOM 791 N N . SER A 1 97 ? 11.107 3.901 -10.484 1.00 86.31 97 SER A N 1
ATOM 792 C CA . SER A 1 97 ? 11.193 2.634 -9.757 1.00 86.31 97 SER A CA 1
ATOM 793 C C . SER A 1 97 ? 11.232 2.818 -8.240 1.00 86.31 97 SER A C 1
ATOM 795 O O . SER A 1 97 ? 10.662 2.009 -7.522 1.00 86.31 97 SER A O 1
ATOM 797 N N . VAL A 1 98 ? 11.795 3.925 -7.745 1.00 88.56 98 VAL A N 1
ATOM 798 C CA . VAL A 1 98 ? 11.801 4.231 -6.306 1.00 88.56 98 VAL A CA 1
ATOM 799 C C . VAL A 1 98 ? 10.383 4.456 -5.777 1.00 88.56 98 VAL A C 1
ATOM 801 O O . VAL A 1 98 ? 10.033 3.972 -4.702 1.00 88.56 98 VAL A O 1
ATOM 804 N N . LEU A 1 99 ? 9.553 5.173 -6.540 1.00 87.38 99 LEU A N 1
ATOM 805 C CA . LEU A 1 99 ? 8.144 5.365 -6.206 1.00 87.38 99 LEU A CA 1
ATOM 806 C C . LEU A 1 99 ? 7.382 4.033 -6.286 1.00 87.38 99 LEU A C 1
ATOM 808 O O . LEU A 1 99 ? 6.599 3.718 -5.394 1.00 87.38 99 LEU A O 1
ATOM 812 N N . GLU A 1 100 ? 7.638 3.225 -7.320 1.00 87.62 100 GLU A N 1
ATOM 813 C CA . GLU A 1 100 ? 7.039 1.890 -7.456 1.00 87.62 100 GLU A CA 1
ATOM 814 C C . GLU A 1 100 ? 7.365 0.993 -6.266 1.00 87.62 100 GLU A C 1
ATOM 816 O O . GLU A 1 100 ? 6.453 0.404 -5.695 1.00 87.62 100 GLU A O 1
ATOM 821 N N . ASP A 1 101 ? 8.632 0.933 -5.864 1.00 91.62 101 ASP A N 1
ATOM 822 C CA . ASP A 1 101 ? 9.095 0.127 -4.738 1.00 91.62 101 ASP A CA 1
ATOM 823 C C . ASP A 1 101 ? 8.383 0.524 -3.435 1.00 91.62 101 ASP A C 1
ATOM 825 O O . ASP A 1 101 ? 8.003 -0.346 -2.643 1.00 91.62 101 ASP A O 1
ATOM 829 N N . PHE A 1 102 ? 8.156 1.827 -3.219 1.00 92.88 102 PHE A N 1
ATOM 830 C CA . PHE A 1 102 ? 7.423 2.328 -2.055 1.00 92.88 102 PHE A CA 1
ATOM 831 C C . PHE A 1 102 ? 5.954 1.893 -2.061 1.00 92.88 102 PHE A C 1
ATOM 833 O O . PHE A 1 102 ? 5.428 1.444 -1.040 1.00 92.88 102 PHE A O 1
ATOM 840 N N . HIS A 1 103 ? 5.268 1.986 -3.197 1.00 89.44 103 HIS A N 1
ATOM 841 C CA . HIS A 1 103 ? 3.862 1.588 -3.254 1.00 89.44 103 HIS A CA 1
ATOM 842 C C . HIS A 1 103 ? 3.685 0.069 -3.290 1.00 89.44 103 HIS A C 1
ATOM 844 O O . HIS A 1 103 ? 2.763 -0.439 -2.659 1.00 89.44 103 HIS A O 1
ATOM 850 N N . ASP A 1 104 ? 4.586 -0.676 -3.927 1.00 90.88 104 ASP A N 1
ATOM 851 C CA . ASP A 1 104 ? 4.540 -2.139 -3.955 1.00 90.88 104 ASP A CA 1
ATOM 852 C C . ASP A 1 104 ? 4.800 -2.739 -2.565 1.00 90.88 104 ASP A C 1
ATOM 854 O O . ASP A 1 104 ? 4.219 -3.768 -2.211 1.00 90.88 104 ASP A O 1
ATOM 858 N N . GLY A 1 105 ? 5.651 -2.109 -1.748 1.00 93.50 105 GLY A N 1
ATOM 859 C CA . GLY A 1 105 ? 5.822 -2.498 -0.348 1.00 93.50 105 GLY A CA 1
ATOM 860 C C . GLY A 1 105 ? 4.566 -2.244 0.494 1.00 93.50 105 GLY A C 1
ATOM 861 O O . GLY A 1 105 ? 4.161 -3.127 1.251 1.00 93.50 105 GLY A O 1
ATOM 862 N N . LEU A 1 106 ? 3.895 -1.099 0.307 1.00 92.38 106 LEU A N 1
ATOM 863 C CA . LEU A 1 106 ? 2.604 -0.818 0.951 1.00 92.38 106 LEU A CA 1
ATOM 864 C C . LEU A 1 106 ? 1.507 -1.779 0.490 1.00 92.38 106 LEU A C 1
ATOM 866 O O . LEU A 1 106 ? 0.749 -2.272 1.319 1.00 92.38 106 LEU A O 1
ATOM 870 N N . ASP A 1 107 ? 1.445 -2.088 -0.805 1.00 91.62 107 ASP A N 1
ATOM 871 C CA . ASP A 1 107 ? 0.497 -3.052 -1.363 1.00 91.62 107 ASP A CA 1
ATOM 872 C C . ASP A 1 107 ? 0.680 -4.429 -0.722 1.00 91.62 107 ASP A C 1
ATOM 874 O O . ASP A 1 107 ? -0.307 -5.057 -0.340 1.00 91.62 107 ASP A O 1
ATOM 878 N N . LYS A 1 108 ? 1.932 -4.883 -0.564 1.00 93.88 108 LYS A N 1
ATOM 879 C CA . LYS A 1 108 ? 2.259 -6.153 0.103 1.00 93.88 108 LYS A CA 1
ATOM 880 C C . LYS A 1 108 ? 1.788 -6.169 1.554 1.00 93.88 108 LYS A C 1
ATOM 882 O O . LYS A 1 108 ? 1.139 -7.133 1.945 1.00 93.88 108 LYS A O 1
ATOM 887 N N . LEU A 1 109 ? 2.067 -5.109 2.318 1.00 94.31 109 LEU A N 1
ATOM 888 C CA . LEU A 1 109 ? 1.553 -4.957 3.687 1.00 94.31 109 LEU A CA 1
ATOM 889 C C . LEU A 1 109 ? 0.016 -4.951 3.704 1.00 94.31 109 LEU A C 1
ATOM 891 O O . LEU A 1 109 ? -0.610 -5.560 4.567 1.00 94.31 109 LEU A O 1
ATOM 895 N N . GLY A 1 110 ? -0.595 -4.291 2.721 1.00 94.81 110 GLY A N 1
ATOM 896 C CA . GLY A 1 110 ? -2.038 -4.167 2.570 1.00 94.81 110 GLY A CA 1
ATOM 897 C C . GLY A 1 110 ? -2.767 -5.480 2.258 1.00 94.81 110 GLY A C 1
ATOM 898 O O . GLY A 1 110 ? -3.955 -5.584 2.556 1.00 94.81 110 GLY A O 1
ATOM 899 N N . GLN A 1 111 ? -2.099 -6.483 1.677 1.00 96.06 111 GLN A N 1
ATOM 900 C CA . GLN A 1 111 ? -2.737 -7.766 1.343 1.00 96.06 111 GLN A CA 1
ATOM 901 C C . GLN A 1 111 ? -2.987 -8.671 2.555 1.00 96.06 111 GLN A C 1
ATOM 903 O O . GLN A 1 111 ? -3.715 -9.655 2.429 1.00 96.06 111 GLN A O 1
ATOM 908 N N . GLU A 1 112 ? -2.396 -8.383 3.714 1.00 96.50 112 GLU A N 1
ATOM 909 C CA . GLU A 1 112 ? -2.641 -9.185 4.910 1.00 96.50 112 GLU A CA 1
ATOM 910 C C . GLU A 1 112 ? -4.080 -9.004 5.418 1.00 96.50 112 GLU A C 1
ATOM 912 O O . GLU A 1 112 ? -4.618 -7.891 5.464 1.00 96.50 112 GLU A O 1
ATOM 917 N N . GLU A 1 113 ? -4.698 -10.113 5.832 1.00 95.94 113 GLU A N 1
ATOM 918 C CA . GLU A 1 113 ? -6.003 -10.095 6.491 1.00 95.94 113 GLU A CA 1
ATOM 919 C C . GLU A 1 113 ? -5.936 -9.237 7.756 1.00 95.94 113 GLU A C 1
ATOM 921 O O . GLU A 1 113 ? -5.033 -9.388 8.588 1.00 95.94 113 GLU A O 1
ATOM 926 N N . TRP A 1 114 ? -6.919 -8.350 7.926 1.00 94.94 114 TRP A N 1
ATOM 927 C CA . TRP A 1 114 ? -6.945 -7.401 9.034 1.00 94.94 114 TRP A CA 1
ATOM 928 C C . TRP A 1 114 ? -6.881 -8.116 10.383 1.00 94.94 114 TRP A C 1
ATOM 930 O O . TRP A 1 114 ? -6.142 -7.700 11.270 1.00 94.94 114 TRP A O 1
ATOM 940 N N . ILE A 1 115 ? -7.589 -9.238 10.519 1.00 91.06 115 ILE A N 1
ATOM 941 C CA . ILE A 1 115 ? -7.603 -10.032 11.751 1.00 91.06 115 ILE A CA 1
ATOM 942 C C . ILE A 1 115 ? -6.211 -10.552 12.151 1.00 91.06 115 ILE A C 1
ATOM 944 O O . ILE A 1 115 ? -5.936 -10.692 13.339 1.00 91.06 115 ILE A O 1
ATOM 948 N N . LEU A 1 116 ? -5.320 -10.794 11.184 1.00 93.19 116 LEU A N 1
ATOM 949 C CA . LEU A 1 116 ? -3.970 -11.313 11.426 1.00 93.19 116 LEU A CA 1
ATOM 950 C C . LEU A 1 116 ? -2.964 -10.198 11.723 1.00 93.19 116 LEU A C 1
ATOM 952 O O . LEU A 1 116 ? -2.035 -10.382 12.511 1.00 93.19 116 LEU A O 1
ATOM 956 N N . ILE A 1 117 ? -3.130 -9.046 11.076 1.00 94.38 117 ILE A N 1
ATOM 957 C CA . ILE A 1 117 ? -2.173 -7.939 11.134 1.00 94.38 117 ILE A CA 1
ATOM 958 C C . ILE A 1 117 ? -2.540 -6.877 12.178 1.00 94.38 117 ILE A C 1
ATOM 960 O O . ILE A 1 117 ? -1.649 -6.166 12.629 1.00 94.38 117 ILE A O 1
ATOM 964 N N . SER A 1 118 ? -3.803 -6.761 12.597 1.00 92.88 118 SER A N 1
ATOM 965 C CA . SER A 1 118 ? -4.334 -5.644 13.404 1.00 92.88 118 SER A CA 1
ATOM 966 C C . SER A 1 118 ? -3.504 -5.300 14.646 1.00 92.88 118 SER A C 1
ATOM 968 O O . SER A 1 118 ? -3.262 -4.124 14.926 1.00 92.88 118 SER A O 1
ATOM 970 N N . SER A 1 119 ? -3.008 -6.311 15.365 1.00 92.19 119 SER A N 1
ATOM 971 C CA . SER A 1 119 ? -2.186 -6.149 16.573 1.00 92.19 119 SER A CA 1
ATOM 972 C C . SER A 1 119 ? -0.816 -5.520 16.298 1.00 92.19 119 SER A C 1
ATOM 974 O O . SER A 1 119 ? -0.277 -4.811 17.148 1.00 92.19 119 SER A O 1
ATOM 976 N N . ARG A 1 120 ? -0.269 -5.738 15.097 1.00 94.62 120 ARG A N 1
ATOM 977 C CA . ARG A 1 120 ? 1.064 -5.288 14.665 1.00 94.62 120 ARG A CA 1
ATOM 978 C C . ARG A 1 120 ? 1.039 -4.223 13.568 1.00 94.62 120 ARG A C 1
ATOM 980 O O . ARG A 1 120 ? 2.085 -3.647 13.285 1.00 94.62 120 ARG A O 1
ATOM 987 N N . ALA A 1 121 ? -0.123 -3.927 12.982 1.00 94.75 121 ALA A N 1
ATOM 988 C CA . ALA A 1 121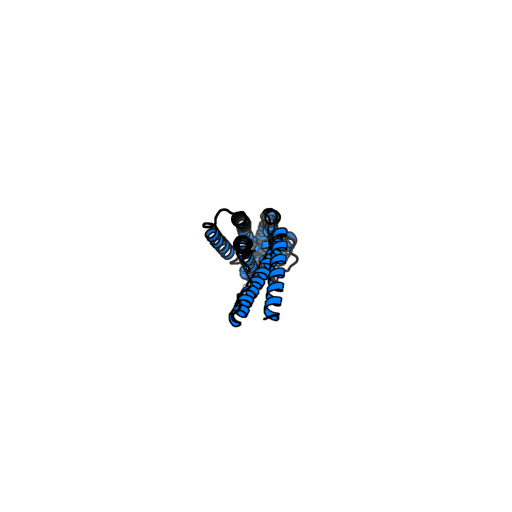 ? -0.289 -3.046 11.825 1.00 94.75 121 ALA A CA 1
ATOM 989 C C . ALA A 1 121 ? 0.365 -1.676 12.040 1.00 94.75 121 ALA A C 1
ATOM 991 O O . ALA A 1 121 ? 1.096 -1.202 11.174 1.00 94.75 121 ALA A O 1
ATOM 992 N N . TYR A 1 122 ? 0.178 -1.092 13.229 1.00 95.56 122 TYR A N 1
ATOM 993 C CA . TYR A 1 122 ? 0.841 0.152 13.620 1.00 95.56 122 TYR A CA 1
ATOM 994 C C . TYR A 1 122 ? 2.368 0.022 13.532 1.00 95.56 122 TYR A C 1
ATOM 996 O O . TYR A 1 122 ? 3.006 0.740 12.773 1.00 95.56 122 TYR A O 1
ATOM 1004 N N . GLN A 1 123 ? 2.950 -0.944 14.250 1.00 96.06 123 GLN A N 1
ATOM 1005 C CA . GLN A 1 123 ? 4.401 -1.104 14.359 1.00 96.06 123 GLN A CA 1
ATOM 1006 C C . GLN A 1 123 ? 5.064 -1.421 13.016 1.00 96.06 123 GLN A C 1
ATOM 1008 O O . GLN A 1 123 ? 6.075 -0.808 12.677 1.00 96.06 123 GLN A O 1
ATOM 1013 N N . ILE A 1 124 ? 4.514 -2.367 12.250 1.00 96.50 124 ILE A N 1
ATOM 1014 C CA . ILE A 1 124 ? 5.116 -2.759 10.970 1.00 96.50 124 ILE A CA 1
ATOM 1015 C C . ILE A 1 124 ? 5.041 -1.617 9.956 1.00 96.50 124 ILE A C 1
ATOM 1017 O O . ILE A 1 124 ? 5.985 -1.416 9.197 1.00 96.50 124 ILE A O 1
ATOM 1021 N N . THR A 1 125 ? 3.948 -0.841 9.972 1.00 97.25 125 THR A N 1
ATOM 1022 C CA . THR A 1 125 ? 3.797 0.294 9.062 1.00 97.25 125 THR A CA 1
ATOM 1023 C C . THR A 1 125 ? 4.746 1.408 9.478 1.00 97.25 125 THR A C 1
ATOM 1025 O O . THR A 1 125 ? 5.463 1.915 8.630 1.00 97.25 125 THR A O 1
ATOM 1028 N N . THR A 1 126 ? 4.857 1.735 10.770 1.00 97.75 126 THR A N 1
ATOM 1029 C CA . THR A 1 126 ? 5.851 2.709 11.251 1.00 97.75 126 THR A CA 1
ATOM 1030 C C . THR A 1 126 ? 7.271 2.316 10.846 1.00 97.75 126 THR A C 1
ATOM 1032 O O . THR A 1 126 ? 7.968 3.136 10.259 1.00 97.75 126 THR A O 1
ATOM 1035 N N . SER A 1 127 ? 7.677 1.060 11.065 1.00 97.88 127 SER A N 1
ATOM 1036 C CA . SER A 1 127 ? 9.002 0.571 10.654 1.00 97.88 127 SER A CA 1
ATOM 1037 C C . SER A 1 127 ? 9.223 0.730 9.149 1.00 97.88 127 SER A C 1
ATOM 1039 O O . SER A 1 127 ? 10.286 1.168 8.720 1.00 97.88 127 SER A O 1
ATOM 1041 N N . TYR A 1 128 ? 8.206 0.412 8.345 1.00 97.94 128 TYR A N 1
ATOM 1042 C CA . TYR A 1 128 ? 8.255 0.583 6.899 1.00 97.94 128 TYR A CA 1
ATOM 1043 C C . TYR A 1 128 ? 8.456 2.052 6.496 1.00 97.94 128 TYR A C 1
ATOM 1045 O O . TYR A 1 128 ? 9.308 2.360 5.662 1.00 97.94 128 TYR A O 1
ATOM 1053 N N . LEU A 1 129 ? 7.702 2.973 7.103 1.00 97.81 129 LEU A N 1
ATOM 1054 C CA . LEU A 1 129 ? 7.822 4.406 6.828 1.00 97.81 129 LEU A CA 1
ATOM 1055 C C . LEU A 1 129 ? 9.180 4.958 7.283 1.00 97.81 129 LEU A C 1
ATOM 1057 O O . LEU A 1 129 ? 9.772 5.771 6.576 1.00 97.81 129 LEU A O 1
ATOM 1061 N N . GLU A 1 130 ? 9.707 4.507 8.422 1.00 97.75 130 GLU A N 1
ATOM 1062 C CA . GLU A 1 130 ? 11.031 4.893 8.925 1.00 97.75 130 GLU A CA 1
ATOM 1063 C C . GLU A 1 130 ? 12.160 4.451 7.985 1.00 97.75 130 GLU A C 1
ATOM 1065 O O . GLU A 1 130 ? 13.031 5.261 7.647 1.00 97.75 130 GLU A O 1
ATOM 1070 N N . ASP A 1 131 ? 12.113 3.210 7.495 1.00 97.62 131 ASP A N 1
ATOM 1071 C CA . ASP A 1 131 ? 13.066 2.697 6.506 1.00 97.62 131 ASP A CA 1
ATOM 1072 C C . ASP A 1 131 ? 13.046 3.540 5.226 1.00 97.62 131 ASP A C 1
ATOM 1074 O O . ASP A 1 131 ? 14.096 3.887 4.671 1.00 97.62 131 ASP A O 1
ATOM 1078 N N . TRP A 1 132 ? 11.856 3.935 4.772 1.00 96.88 132 TRP A N 1
ATOM 1079 C CA . TRP A 1 132 ? 11.708 4.799 3.606 1.00 96.88 132 TRP A CA 1
ATOM 1080 C C . TRP A 1 132 ? 12.192 6.224 3.849 1.00 96.88 132 TRP A C 1
ATOM 1082 O O . TRP A 1 132 ? 12.913 6.766 3.011 1.00 96.88 132 TRP A O 1
ATOM 1092 N N . LYS A 1 133 ? 11.922 6.811 5.018 1.00 95.56 133 LYS A N 1
ATOM 1093 C CA . LYS A 1 133 ? 12.510 8.102 5.408 1.00 95.56 133 LYS A CA 1
ATOM 1094 C C . LYS A 1 133 ? 14.037 8.054 5.367 1.00 95.56 133 LYS A C 1
ATOM 1096 O O . LYS A 1 133 ? 14.662 9.014 4.921 1.00 95.56 133 LYS A O 1
ATOM 1101 N N . LEU A 1 134 ? 14.659 6.956 5.806 1.00 95.81 134 LEU A N 1
ATOM 1102 C CA . LEU A 1 134 ? 16.113 6.776 5.725 1.00 95.81 134 LEU A CA 1
ATOM 1103 C C . LEU A 1 134 ? 16.608 6.664 4.278 1.00 95.81 134 LEU A C 1
ATOM 1105 O O . LEU A 1 134 ? 17.626 7.274 3.951 1.00 95.81 134 LEU A O 1
ATOM 1109 N N . ARG A 1 135 ? 15.879 5.950 3.412 1.00 93.56 135 ARG A N 1
ATOM 1110 C CA . ARG A 1 135 ? 16.188 5.837 1.974 1.00 93.56 135 ARG A CA 1
ATOM 1111 C C . ARG A 1 135 ? 16.072 7.163 1.226 1.00 93.56 135 ARG A C 1
ATOM 1113 O O . ARG A 1 135 ? 16.869 7.404 0.326 1.00 93.56 135 ARG A O 1
ATOM 1120 N N . LEU A 1 136 ? 15.133 8.029 1.609 1.00 91.38 136 LEU A N 1
ATOM 1121 C CA . LEU A 1 136 ? 14.932 9.335 0.971 1.00 91.38 136 LEU A CA 1
ATOM 1122 C C . LEU A 1 136 ? 16.008 10.369 1.341 1.00 91.38 136 LEU A C 1
ATOM 1124 O O . LEU A 1 136 ? 16.294 11.251 0.538 1.00 91.38 136 LEU A O 1
ATOM 1128 N N . LYS A 1 137 ? 16.637 10.275 2.523 1.00 89.88 137 LYS A N 1
ATOM 1129 C CA . LYS A 1 137 ? 17.660 11.239 2.990 1.00 89.88 137 LYS A CA 1
ATOM 1130 C C . LYS A 1 137 ? 18.809 11.508 2.001 1.00 89.88 137 LYS A C 1
ATOM 1132 O O . LYS A 1 137 ? 19.141 12.678 1.826 1.00 89.88 137 LYS A O 1
ATOM 1137 N N . PRO A 1 138 ? 19.464 10.492 1.402 1.00 89.88 138 PRO A N 1
ATOM 1138 C CA . PRO A 1 138 ? 20.546 10.719 0.443 1.00 89.88 138 PRO A CA 1
ATOM 1139 C C . PRO A 1 138 ? 20.059 11.125 -0.955 1.00 89.88 138 PRO A C 1
ATOM 1141 O O . PRO A 1 138 ? 20.887 11.468 -1.797 1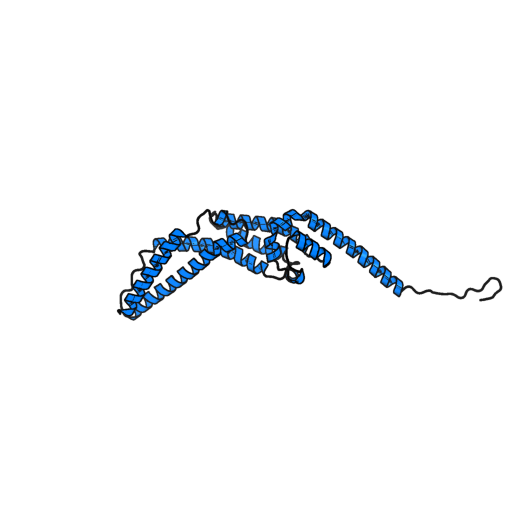.00 89.88 138 PRO A O 1
ATOM 1144 N N . MET A 1 139 ? 18.754 11.061 -1.238 1.00 85.00 139 MET A N 1
ATOM 1145 C CA . MET A 1 139 ? 18.233 11.378 -2.564 1.00 85.00 139 MET A CA 1
ATOM 1146 C C . MET A 1 139 ? 18.253 12.886 -2.810 1.00 85.00 139 MET A C 1
ATOM 1148 O O . MET A 1 139 ? 17.918 13.685 -1.934 1.00 85.00 139 MET A O 1
ATOM 1152 N N . HIS A 1 140 ? 18.609 13.286 -4.033 1.00 79.50 140 HIS A N 1
ATOM 1153 C CA . HIS A 1 140 ? 18.455 14.678 -4.444 1.00 79.50 140 HIS A CA 1
ATOM 1154 C C . HIS A 1 140 ? 16.975 15.075 -4.334 1.00 79.50 140 HIS A C 1
ATOM 1156 O O . HIS A 1 140 ? 16.118 14.289 -4.751 1.00 79.50 140 HIS A O 1
ATOM 1162 N N . PRO A 1 141 ? 16.652 16.283 -3.829 1.00 77.62 141 PRO A N 1
ATOM 1163 C CA . PRO A 1 141 ? 15.287 16.783 -3.824 1.00 77.62 141 PRO A CA 1
ATOM 1164 C C . PRO A 1 141 ? 14.668 16.660 -5.218 1.00 77.62 141 PRO A C 1
ATOM 1166 O O . PRO A 1 141 ? 15.111 17.291 -6.179 1.00 77.62 141 PRO A O 1
ATOM 1169 N N . SER A 1 142 ? 13.667 15.798 -5.328 1.00 79.69 142 SER A N 1
ATOM 1170 C CA . SER A 1 142 ? 12.920 15.539 -6.550 1.00 79.69 142 SER A CA 1
ATOM 1171 C C . SER A 1 142 ? 11.435 15.540 -6.216 1.00 79.69 142 SER A C 1
ATOM 1173 O O . SER A 1 142 ? 11.040 15.346 -5.063 1.00 79.69 142 SER A O 1
ATOM 1175 N N . ARG A 1 143 ? 10.586 15.747 -7.224 1.00 77.25 143 ARG A N 1
ATOM 1176 C CA . ARG A 1 143 ? 9.130 15.697 -7.028 1.00 77.25 143 ARG A CA 1
ATOM 1177 C C . ARG A 1 143 ? 8.668 14.327 -6.533 1.00 77.25 143 ARG A C 1
ATOM 1179 O O . ARG A 1 143 ? 7.690 14.248 -5.807 1.00 77.25 143 ARG A O 1
ATOM 1186 N N . LEU A 1 144 ? 9.402 13.270 -6.872 1.00 81.25 144 LEU A N 1
ATOM 1187 C CA . LEU A 1 144 ? 9.134 11.909 -6.414 1.00 81.25 144 LEU A CA 1
ATOM 1188 C C . LEU A 1 144 ? 9.487 11.709 -4.955 1.00 81.25 144 LEU A C 1
ATOM 1190 O O . LEU A 1 144 ? 8.677 11.182 -4.203 1.00 81.25 144 LEU A O 1
ATOM 1194 N N . ALA A 1 145 ? 10.656 12.193 -4.539 1.00 84.94 145 ALA A N 1
ATOM 1195 C CA . ALA A 1 145 ? 11.020 12.190 -3.131 1.00 84.94 145 ALA A CA 1
ATOM 1196 C C . ALA A 1 145 ? 10.018 13.012 -2.301 1.00 84.94 145 ALA A C 1
ATOM 1198 O O . ALA A 1 145 ? 9.642 12.605 -1.202 1.00 84.94 145 ALA A O 1
ATOM 1199 N N . HIS A 1 146 ? 9.540 14.139 -2.845 1.00 86.31 146 HIS A N 1
ATOM 1200 C CA . HIS A 1 146 ? 8.485 14.934 -2.218 1.00 86.31 146 HIS A CA 1
ATOM 1201 C C . HIS A 1 146 ? 7.168 14.162 -2.130 1.00 86.31 146 HIS A C 1
ATOM 1203 O O . HIS A 1 146 ? 6.607 14.075 -1.045 1.00 86.31 146 HIS A O 1
ATOM 1209 N N . ARG A 1 147 ? 6.737 13.526 -3.224 1.00 86.19 147 ARG A N 1
ATOM 1210 C CA . ARG A 1 147 ? 5.507 12.737 -3.257 1.00 86.19 147 ARG A CA 1
ATOM 1211 C C . ARG A 1 147 ? 5.515 11.597 -2.238 1.00 86.19 147 ARG A C 1
ATOM 1213 O O . ARG A 1 147 ? 4.573 11.469 -1.467 1.00 86.19 147 ARG A O 1
ATOM 1220 N N . ILE A 1 148 ? 6.597 10.816 -2.187 1.00 90.44 148 ILE A N 1
ATOM 1221 C CA . ILE A 1 148 ? 6.746 9.742 -1.193 1.00 90.44 148 ILE A CA 1
ATOM 1222 C C . ILE A 1 148 ? 6.706 10.332 0.222 1.00 90.44 148 ILE A C 1
ATOM 1224 O O . ILE A 1 148 ? 6.089 9.758 1.110 1.00 90.44 148 ILE A O 1
ATOM 1228 N N . SER A 1 149 ? 7.319 11.499 0.444 1.00 91.94 149 SER A N 1
ATOM 1229 C CA . SER A 1 149 ? 7.260 12.180 1.745 1.00 91.94 149 SER A CA 1
ATOM 1230 C C . SER A 1 149 ? 5.839 12.616 2.122 1.00 91.94 149 SER A C 1
ATOM 1232 O O . SER A 1 149 ? 5.466 12.498 3.286 1.00 91.94 149 SER A O 1
ATOM 1234 N N . GLU A 1 150 ? 5.040 13.103 1.168 1.00 90.56 150 GLU A N 1
ATOM 1235 C CA . GLU A 1 150 ? 3.624 13.432 1.388 1.00 90.56 150 GLU A CA 1
ATOM 1236 C C . GLU A 1 150 ? 2.809 12.185 1.739 1.00 90.56 150 GLU A C 1
ATOM 1238 O O . GLU A 1 150 ? 2.076 12.202 2.727 1.00 90.56 150 GLU A O 1
ATOM 1243 N N . ASP A 1 151 ? 2.981 11.095 0.988 1.00 91.00 151 ASP A N 1
ATOM 1244 C CA . ASP A 1 151 ? 2.296 9.829 1.260 1.00 91.00 151 ASP A CA 1
ATOM 1245 C C . ASP A 1 151 ? 2.707 9.266 2.636 1.00 91.00 151 ASP A C 1
ATOM 1247 O O . ASP A 1 151 ? 1.853 8.826 3.404 1.00 91.00 151 ASP A O 1
ATOM 1251 N N . ILE A 1 152 ? 3.993 9.349 3.002 1.00 95.19 152 ILE A N 1
ATOM 1252 C CA . ILE A 1 152 ? 4.477 8.992 4.344 1.00 95.19 152 ILE A CA 1
ATOM 1253 C C . ILE A 1 152 ? 3.744 9.805 5.416 1.00 95.19 152 ILE A C 1
ATOM 1255 O O . ILE A 1 152 ? 3.215 9.215 6.354 1.00 95.19 152 ILE A O 1
ATOM 1259 N N . ASN A 1 153 ? 3.673 11.131 5.274 1.00 94.38 153 ASN A N 1
ATOM 1260 C CA . ASN A 1 153 ? 3.007 11.989 6.255 1.00 94.38 153 ASN A CA 1
ATOM 1261 C C . ASN A 1 153 ? 1.515 11.643 6.391 1.00 94.38 153 ASN A C 1
ATOM 1263 O O . ASN A 1 153 ? 1.010 11.542 7.507 1.00 94.38 153 ASN A O 1
ATOM 1267 N N . GLN A 1 154 ? 0.816 11.401 5.276 1.00 92.81 154 GLN A N 1
ATOM 1268 C CA . GLN A 1 154 ? -0.599 11.013 5.298 1.00 92.81 154 GLN A CA 1
ATOM 1269 C C . GLN A 1 154 ? -0.827 9.693 6.040 1.00 92.81 154 GLN A C 1
ATOM 1271 O O . GLN A 1 154 ? -1.786 9.578 6.809 1.00 92.81 154 GLN A O 1
ATOM 1276 N N . ILE A 1 155 ? 0.050 8.706 5.827 1.00 95.19 155 ILE A N 1
ATOM 1277 C CA . ILE A 1 155 ? -0.033 7.416 6.517 1.00 95.19 155 ILE A CA 1
ATOM 1278 C C . ILE A 1 155 ? 0.288 7.602 8.005 1.00 95.19 155 ILE A C 1
ATOM 1280 O O . ILE A 1 155 ? -0.424 7.057 8.844 1.00 95.19 155 ILE A O 1
ATOM 1284 N N . GLU A 1 156 ? 1.293 8.402 8.366 1.00 96.62 156 GLU A N 1
ATOM 1285 C CA . GLU A 1 156 ? 1.625 8.679 9.772 1.00 96.62 156 GLU A CA 1
ATOM 1286 C C . GLU A 1 156 ? 0.488 9.357 10.535 1.00 96.62 156 GLU A C 1
ATOM 1288 O O . GLU A 1 156 ? 0.215 8.979 11.672 1.00 96.62 156 GLU A O 1
ATOM 1293 N N . GLU A 1 157 ? -0.209 10.307 9.913 1.00 95.50 157 GLU A N 1
ATOM 1294 C CA . GLU A 1 157 ? -1.409 10.917 10.493 1.00 95.50 157 GLU A CA 1
ATOM 1295 C C . GLU A 1 157 ? -2.539 9.901 10.686 1.00 95.50 157 GLU A C 1
ATOM 1297 O O . GLU A 1 157 ? -3.323 10.012 11.624 1.00 95.50 157 GLU A O 1
ATOM 1302 N N . PHE A 1 158 ? -2.636 8.908 9.802 1.00 94.56 158 PHE A N 1
ATOM 1303 C CA . PHE A 1 158 ? -3.647 7.861 9.866 1.00 94.56 158 PHE A CA 1
ATOM 1304 C C . PHE A 1 158 ? -3.371 6.822 10.964 1.00 94.56 158 PHE A C 1
ATOM 1306 O O . PHE A 1 158 ? -4.307 6.375 11.631 1.00 94.56 158 PHE A O 1
ATOM 1313 N N . LEU A 1 159 ? -2.108 6.434 11.173 1.00 95.25 159 LEU A N 1
ATOM 1314 C CA . LEU A 1 159 ? -1.739 5.302 12.031 1.00 95.25 159 LEU A CA 1
ATOM 1315 C C . LEU A 1 159 ? -2.331 5.325 13.452 1.00 95.25 159 LEU A C 1
ATOM 1317 O O . LEU A 1 159 ? -2.797 4.267 13.890 1.00 95.25 159 LEU A O 1
ATOM 1321 N N . PRO A 1 160 ? -2.371 6.459 14.184 1.00 94.06 160 PRO A N 1
ATOM 1322 C CA . PRO A 1 160 ? -2.975 6.509 15.514 1.00 94.06 160 PRO A CA 1
ATOM 1323 C C . PRO A 1 160 ? -4.431 6.030 15.527 1.00 94.06 160 PRO A C 1
ATOM 1325 O O . PRO A 1 160 ? -4.842 5.333 16.448 1.00 94.06 160 PRO A O 1
ATOM 1328 N N . HIS A 1 161 ? -5.193 6.300 14.465 1.00 94.19 161 HIS A N 1
ATOM 1329 C CA . HIS A 1 161 ? -6.612 5.951 14.384 1.00 94.19 161 HIS A CA 1
ATOM 1330 C C . HIS A 1 161 ? -6.873 4.445 14.256 1.00 94.19 161 HIS A C 1
ATOM 1332 O O . HIS A 1 161 ? -7.991 3.996 14.517 1.00 94.19 161 HIS A O 1
ATOM 1338 N N . LEU A 1 162 ? -5.855 3.643 13.916 1.00 92.50 162 LEU A N 1
ATOM 1339 C CA . LEU A 1 162 ? -5.974 2.184 13.889 1.00 92.50 162 LEU A CA 1
ATOM 1340 C C . LEU A 1 162 ? -6.294 1.594 15.261 1.00 92.50 162 LEU A C 1
ATOM 1342 O O . LEU A 1 162 ? -6.824 0.488 15.328 1.00 92.50 162 LEU A O 1
ATOM 1346 N N . GLU A 1 163 ? -5.971 2.285 16.359 1.00 89.94 163 GLU A N 1
ATOM 1347 C CA . GLU A 1 163 ? -6.304 1.807 17.706 1.00 89.94 163 GLU A CA 1
ATOM 1348 C C . GLU A 1 163 ? -7.812 1.574 17.886 1.00 89.94 163 GLU A C 1
ATOM 1350 O O . GLU A 1 163 ? -8.208 0.583 18.497 1.00 89.94 163 GLU A O 1
ATOM 1355 N N . PHE A 1 164 ? -8.651 2.387 17.234 1.00 91.06 164 PHE A N 1
ATOM 1356 C CA . PHE A 1 164 ? -10.111 2.261 17.272 1.00 91.06 164 PHE A CA 1
ATOM 1357 C C . PHE A 1 164 ? -10.652 1.116 16.399 1.00 91.06 164 PHE A C 1
ATOM 1359 O O . PHE A 1 164 ? -11.855 0.866 16.381 1.00 91.06 164 PHE A O 1
ATOM 1366 N N . LEU A 1 165 ? -9.782 0.411 15.672 1.00 89.81 165 LEU A N 1
ATOM 1367 C CA . LEU A 1 165 ? -10.140 -0.671 14.751 1.00 89.81 165 LEU A CA 1
ATOM 1368 C C . LEU A 1 165 ? -9.539 -2.031 15.163 1.00 89.81 165 LEU A C 1
ATOM 1370 O O . LEU A 1 165 ? -9.705 -3.014 14.443 1.00 89.81 165 LEU A O 1
ATOM 1374 N N . ARG A 1 166 ? -8.846 -2.128 16.311 1.00 82.19 166 ARG A N 1
ATOM 1375 C CA . ARG A 1 166 ? -8.205 -3.383 16.775 1.00 82.19 166 ARG A CA 1
ATOM 1376 C C . ARG A 1 166 ? -9.150 -4.366 17.468 1.00 82.19 166 ARG A C 1
ATOM 1378 O O . ARG A 1 166 ? -8.855 -5.552 17.509 1.00 82.19 166 ARG A O 1
ATOM 1385 N N . GLY A 1 167 ? -10.315 -3.909 17.924 1.00 65.06 167 GLY A N 1
ATOM 1386 C CA . GLY A 1 167 ? -11.488 -4.775 18.033 1.00 65.06 167 GLY A CA 1
ATOM 1387 C C . GLY A 1 167 ? -11.566 -5.781 19.181 1.00 65.06 167 GLY A C 1
ATOM 1388 O O . GLY A 1 167 ? -12.441 -6.633 19.107 1.00 65.06 167 GLY A O 1
ATOM 1389 N N . GLU A 1 168 ? -10.773 -5.686 20.254 1.00 68.38 168 GLU A N 1
ATOM 1390 C CA . GLU A 1 168 ? -10.976 -6.588 21.410 1.00 68.38 168 GLU A CA 1
ATOM 1391 C C . GLU A 1 168 ? -12.366 -6.428 22.048 1.00 68.38 168 GLU A C 1
ATOM 1393 O O . GLU A 1 168 ? -12.948 -7.398 22.525 1.00 68.38 168 GLU A O 1
ATOM 1398 N N . VAL A 1 169 ? -12.927 -5.216 22.004 1.00 80.00 169 VAL A N 1
ATOM 1399 C CA . VAL A 1 169 ? -14.251 -4.898 22.560 1.00 80.00 169 VAL A CA 1
ATOM 1400 C C . VAL A 1 169 ? -15.380 -4.862 21.515 1.00 80.00 169 VAL A C 1
ATOM 1402 O O . VAL A 1 169 ? -16.553 -4.777 21.870 1.00 80.00 169 VAL A O 1
ATOM 1405 N N . LEU A 1 170 ? -15.070 -4.924 20.215 1.00 87.75 170 LEU A N 1
ATOM 1406 C CA . LEU A 1 170 ? -16.056 -4.703 19.149 1.00 87.75 170 LEU A CA 1
ATOM 1407 C C . LEU A 1 170 ? -16.821 -5.989 18.794 1.00 87.75 170 LEU A C 1
ATOM 1409 O O . LEU A 1 170 ? -16.235 -6.995 18.397 1.00 87.75 170 LEU A O 1
ATOM 1413 N N . THR A 1 171 ? -18.152 -5.928 18.859 1.00 88.50 171 THR A N 1
ATOM 1414 C CA . THR A 1 171 ? -19.056 -7.001 18.423 1.00 88.50 171 THR A CA 1
ATOM 1415 C C . THR A 1 171 ? -19.295 -6.933 16.912 1.00 88.50 171 THR A C 1
ATOM 1417 O O . THR A 1 171 ? -18.935 -5.953 16.255 1.00 88.50 171 THR A O 1
ATOM 1420 N N . ASP A 1 172 ? -19.958 -7.944 16.344 1.00 90.00 172 ASP A N 1
ATOM 1421 C CA . ASP A 1 172 ? -20.342 -7.946 14.922 1.00 90.00 172 ASP A CA 1
ATOM 1422 C C . ASP A 1 172 ? -21.209 -6.745 14.540 1.00 90.00 172 ASP A C 1
ATOM 1424 O O . ASP A 1 172 ? -21.070 -6.200 13.446 1.00 90.00 172 ASP A O 1
ATOM 1428 N N . LYS A 1 173 ? -22.066 -6.295 15.463 1.00 91.38 173 LYS A N 1
ATOM 1429 C CA . LYS A 1 173 ? -22.905 -5.113 15.267 1.00 91.38 173 LYS A CA 1
ATOM 1430 C C . LYS A 1 173 ? -22.056 -3.846 15.162 1.00 91.38 173 LYS A C 1
ATOM 1432 O O . LYS A 1 173 ? -22.218 -3.093 14.210 1.00 91.38 173 LYS A O 1
ATOM 1437 N N . HIS A 1 174 ? -21.110 -3.653 16.085 1.00 93.44 174 HIS A N 1
ATOM 1438 C CA . HIS A 1 174 ? -20.203 -2.503 16.042 1.00 93.44 174 HIS A CA 1
ATOM 1439 C C . HIS A 1 174 ? -19.373 -2.490 14.756 1.00 93.44 174 HIS A C 1
ATOM 1441 O O . HIS A 1 174 ? -19.209 -1.444 14.134 1.00 93.44 174 HIS A O 1
ATOM 1447 N N . TRP A 1 175 ? -18.890 -3.655 14.318 1.00 93.88 175 TRP A N 1
ATOM 1448 C CA . TRP A 1 175 ? -18.185 -3.778 13.045 1.00 93.88 175 TRP A CA 1
ATOM 1449 C C . TRP A 1 175 ? -19.064 -3.427 11.843 1.00 93.88 175 TRP A C 1
ATOM 1451 O O . TRP A 1 175 ? -18.590 -2.732 10.950 1.00 93.88 175 TRP A O 1
ATOM 1461 N N . ALA A 1 176 ? -20.330 -3.850 11.814 1.00 93.38 176 ALA A N 1
ATOM 1462 C CA . ALA A 1 176 ? -21.254 -3.479 10.743 1.00 93.38 176 ALA A CA 1
ATOM 1463 C C . ALA A 1 176 ? -21.456 -1.954 10.664 1.00 93.38 176 ALA A C 1
ATOM 1465 O O . ALA A 1 176 ? -21.348 -1.385 9.578 1.00 93.38 176 ALA A O 1
ATOM 1466 N N . ASP A 1 177 ? -21.654 -1.293 11.810 1.00 93.81 177 ASP A N 1
ATOM 1467 C CA . ASP A 1 177 ? -21.820 0.164 11.888 1.00 93.81 177 ASP A CA 1
ATOM 1468 C C . ASP A 1 177 ? -20.554 0.901 11.406 1.00 93.81 177 ASP A C 1
ATOM 1470 O O . ASP A 1 177 ? -20.631 1.841 10.610 1.00 93.81 177 ASP A O 1
ATOM 1474 N N . ILE A 1 178 ? -19.370 0.440 11.832 1.00 95.25 178 ILE A N 1
ATOM 1475 C CA . ILE A 1 178 ? -18.075 0.994 11.407 1.00 95.25 178 ILE A CA 1
ATOM 1476 C C . ILE A 1 178 ? -17.885 0.837 9.897 1.00 95.25 178 ILE A C 1
ATOM 1478 O O . ILE A 1 178 ? -17.541 1.801 9.216 1.00 95.25 178 ILE A O 1
ATOM 1482 N N . LEU A 1 179 ? -18.100 -0.362 9.355 1.00 95.31 179 LEU A N 1
ATOM 1483 C CA . LEU A 1 179 ? -17.867 -0.636 7.938 1.00 95.31 179 LEU A CA 1
ATOM 1484 C C . LEU A 1 179 ? -18.860 0.125 7.055 1.00 95.31 179 LEU A 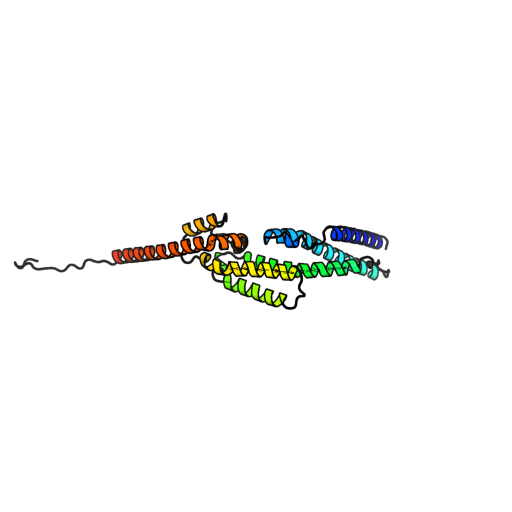C 1
ATOM 1486 O O . LEU A 1 179 ? -18.458 0.663 6.024 1.00 95.31 179 LEU A O 1
ATOM 1490 N N . GLN A 1 180 ? -20.113 0.277 7.492 1.00 95.50 180 GLN A N 1
ATOM 1491 C CA . GLN A 1 180 ? -21.087 1.137 6.823 1.00 95.50 180 GLN A CA 1
ATOM 1492 C C . GLN A 1 180 ? -20.646 2.608 6.831 1.00 95.50 180 GLN A C 1
ATOM 1494 O O . GLN A 1 180 ? -20.668 3.255 5.784 1.00 95.50 180 GLN A O 1
ATOM 1499 N N . MET A 1 181 ? -20.210 3.133 7.981 1.00 95.94 181 MET A N 1
ATOM 1500 C CA . MET A 1 181 ? -19.723 4.513 8.114 1.00 95.94 181 MET A CA 1
ATOM 1501 C C . MET A 1 181 ? -18.505 4.778 7.224 1.00 95.94 181 MET A C 1
ATOM 1503 O O . MET A 1 181 ? -18.417 5.816 6.570 1.00 95.94 181 MET A O 1
ATOM 1507 N N . LEU A 1 182 ? -17.587 3.816 7.159 1.00 95.38 182 LEU A N 1
ATOM 1508 C CA . LEU A 1 182 ? -16.410 3.883 6.302 1.00 95.38 182 LEU A CA 1
ATOM 1509 C C . LEU A 1 182 ? -16.717 3.540 4.845 1.00 95.38 182 LEU A C 1
ATOM 1511 O O . LEU A 1 182 ? -15.801 3.613 4.034 1.00 95.38 182 LEU A O 1
ATOM 1515 N N . ASN A 1 183 ? -17.964 3.190 4.502 1.00 95.25 183 ASN A N 1
ATOM 1516 C CA . ASN A 1 183 ? -18.447 2.793 3.177 1.00 95.25 183 ASN A CA 1
ATOM 1517 C C . ASN A 1 183 ? -17.680 1.589 2.576 1.00 95.25 183 ASN A C 1
ATOM 1519 O O . ASN A 1 183 ? -17.299 1.590 1.399 1.00 95.25 183 ASN A O 1
ATOM 1523 N N . ILE A 1 184 ? -17.380 0.594 3.412 1.00 95.44 184 ILE A N 1
ATOM 1524 C CA . ILE A 1 184 ? -16.690 -0.654 3.066 1.00 95.44 184 ILE A CA 1
ATOM 1525 C C . ILE A 1 184 ? -17.730 -1.776 2.967 1.00 95.44 184 ILE A C 1
ATOM 1527 O O . ILE A 1 184 ? -18.294 -2.199 3.971 1.00 95.44 184 ILE A O 1
ATOM 1531 N N . ASP A 1 185 ? -17.953 -2.290 1.757 1.00 93.75 185 ASP A N 1
ATOM 1532 C CA . ASP A 1 185 ? -18.900 -3.384 1.491 1.00 93.75 185 ASP A CA 1
ATOM 1533 C C . ASP A 1 185 ? -18.232 -4.763 1.655 1.00 93.75 185 ASP A C 1
ATOM 1535 O O . ASP A 1 185 ? -18.036 -5.523 0.703 1.00 93.75 185 ASP A O 1
ATOM 1539 N N . LYS A 1 186 ? -17.766 -5.050 2.876 1.00 93.12 186 LYS A N 1
ATOM 1540 C CA . LYS A 1 186 ? -17.138 -6.323 3.267 1.00 93.12 186 LYS A CA 1
ATOM 1541 C C . LYS A 1 186 ? -17.548 -6.688 4.691 1.00 93.12 186 LYS A C 1
ATOM 1543 O O . LYS A 1 186 ? -17.897 -5.819 5.478 1.00 93.12 186 LYS A O 1
ATOM 1548 N N . SER A 1 187 ? -17.480 -7.971 5.040 1.00 91.06 187 SER A N 1
ATOM 1549 C CA . SER A 1 187 ? -17.575 -8.406 6.439 1.00 91.06 187 SER A CA 1
ATOM 1550 C C . SER A 1 187 ? -16.221 -8.267 7.136 1.00 91.06 187 SER A C 1
ATOM 1552 O O . SER A 1 187 ? -15.180 -8.340 6.479 1.00 91.06 187 SER A O 1
ATOM 1554 N N . LYS A 1 188 ? -16.220 -8.134 8.471 1.00 88.94 188 LYS A N 1
ATOM 1555 C CA . LYS A 1 188 ? -14.987 -8.004 9.271 1.00 88.94 188 LYS A CA 1
ATOM 1556 C C . LYS A 1 188 ? -13.974 -9.130 8.998 1.00 88.94 188 LYS A C 1
ATOM 1558 O O . LYS A 1 188 ? -12.782 -8.868 8.916 1.00 88.94 188 LYS A O 1
ATOM 1563 N N . ASP A 1 189 ? -14.457 -10.355 8.770 1.00 90.69 189 ASP A N 1
ATOM 1564 C CA . ASP A 1 189 ? -13.613 -11.543 8.556 1.00 90.69 189 ASP A CA 1
ATOM 1565 C C . ASP A 1 189 ? -12.953 -11.577 7.168 1.00 90.69 189 ASP A C 1
ATOM 1567 O O . ASP A 1 189 ? -12.067 -12.385 6.923 1.00 90.69 189 ASP A O 1
ATOM 1571 N N . LYS A 1 190 ? -13.404 -10.724 6.239 1.00 94.50 190 LYS A N 1
ATOM 1572 C CA . LYS A 1 190 ? -12.857 -10.598 4.877 1.00 94.50 190 LYS A CA 1
ATOM 1573 C C . LYS A 1 190 ? -12.094 -9.291 4.670 1.00 94.50 190 LYS A C 1
ATOM 1575 O O . LYS A 1 190 ? -11.710 -8.978 3.542 1.00 94.50 190 LYS A O 1
ATOM 1580 N N . LEU A 1 191 ? -11.947 -8.498 5.727 1.00 95.06 191 LEU A N 1
ATOM 1581 C CA . LEU A 1 191 ? -11.264 -7.219 5.671 1.00 95.06 191 LEU A CA 1
ATOM 1582 C C . LEU A 1 191 ? -9.761 -7.464 5.524 1.00 95.06 191 LEU A C 1
ATOM 1584 O O . LEU A 1 191 ? -9.182 -8.239 6.284 1.00 95.06 191 LEU A O 1
ATOM 1588 N N . ILE A 1 192 ? -9.129 -6.788 4.571 1.00 96.25 192 ILE A N 1
ATOM 1589 C CA . ILE A 1 192 ? -7.666 -6.744 4.445 1.00 96.25 192 ILE A CA 1
ATOM 1590 C C . ILE A 1 192 ? -7.166 -5.352 4.813 1.00 96.25 192 ILE A C 1
ATOM 1592 O O . ILE A 1 192 ? -7.917 -4.376 4.759 1.00 96.25 192 ILE A O 1
ATOM 1596 N N . TYR A 1 193 ? -5.893 -5.230 5.176 1.00 96.00 193 TYR A N 1
ATOM 1597 C CA . TYR A 1 193 ? -5.350 -3.941 5.605 1.00 96.00 193 TYR A CA 1
ATOM 1598 C C . TYR A 1 193 ? -5.436 -2.859 4.512 1.00 96.00 193 TYR A C 1
ATOM 1600 O O . TYR A 1 193 ? -5.701 -1.693 4.809 1.00 96.00 193 TYR A O 1
ATOM 1608 N N . ALA A 1 194 ? -5.339 -3.248 3.237 1.00 94.62 194 ALA A N 1
ATOM 1609 C CA . ALA A 1 194 ? -5.518 -2.358 2.093 1.00 94.62 194 ALA A CA 1
ATOM 1610 C C . ALA A 1 194 ? -6.894 -1.669 2.070 1.00 94.62 194 ALA A C 1
ATOM 1612 O O . ALA A 1 194 ? -6.989 -0.533 1.612 1.00 94.62 194 ALA A O 1
ATOM 1613 N N . ASP A 1 195 ? -7.950 -2.306 2.593 1.00 94.88 195 ASP A N 1
ATOM 1614 C CA . ASP A 1 195 ? -9.282 -1.693 2.665 1.00 94.88 195 ASP A CA 1
ATOM 1615 C C . ASP A 1 195 ? -9.298 -0.487 3.612 1.00 94.88 195 ASP A C 1
ATOM 1617 O O . ASP A 1 195 ? -9.977 0.504 3.347 1.00 94.88 195 ASP A O 1
ATOM 1621 N N . LEU A 1 196 ? -8.518 -0.551 4.694 1.00 94.62 196 LEU A N 1
ATOM 1622 C CA . LEU A 1 196 ? -8.364 0.545 5.649 1.00 94.62 196 LEU A CA 1
ATOM 1623 C C . LEU A 1 196 ? -7.425 1.627 5.107 1.00 94.62 196 LEU A C 1
ATOM 1625 O O . LEU A 1 196 ? -7.749 2.810 5.192 1.00 94.62 196 LEU A O 1
ATOM 1629 N N . LEU A 1 197 ? -6.311 1.234 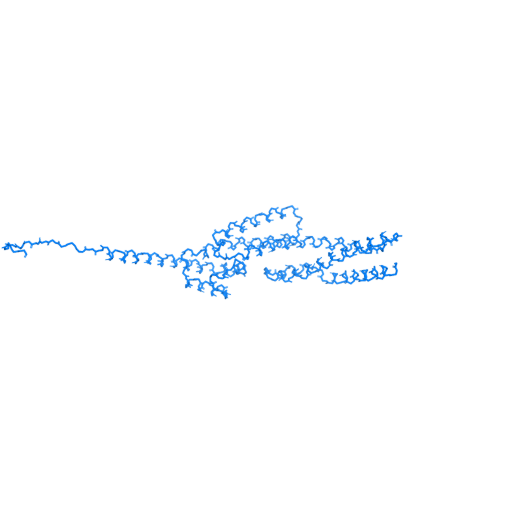4.478 1.00 93.12 197 LEU A N 1
ATOM 1630 C CA . LEU A 1 197 ? -5.394 2.164 3.803 1.00 93.12 197 LEU A CA 1
ATOM 1631 C C . LEU A 1 197 ? -6.090 2.942 2.670 1.00 93.12 197 LEU A C 1
ATOM 1633 O O . LEU A 1 197 ? -5.819 4.119 2.454 1.00 93.12 197 LEU A O 1
ATOM 1637 N N . ALA A 1 198 ? -7.051 2.336 1.973 1.00 91.62 198 ALA A N 1
ATOM 1638 C CA . ALA A 1 198 ? -7.852 3.031 0.965 1.00 91.62 198 ALA A CA 1
ATOM 1639 C C . ALA A 1 198 ? -8.841 4.051 1.566 1.00 91.62 198 ALA A C 1
ATOM 1641 O O . ALA A 1 198 ? -9.388 4.882 0.841 1.00 91.62 198 ALA A O 1
ATOM 1642 N N . ARG A 1 199 ? -9.096 3.994 2.880 1.00 93.50 199 ARG A N 1
ATOM 1643 C CA . ARG A 1 199 ? -10.059 4.843 3.598 1.00 93.50 199 ARG A CA 1
ATOM 1644 C C . ARG A 1 199 ? -9.408 5.701 4.679 1.00 93.50 199 ARG A C 1
ATOM 1646 O O . ARG A 1 199 ? -10.127 6.187 5.546 1.00 93.50 199 ARG A O 1
ATOM 1653 N N . MET A 1 200 ? -8.097 5.952 4.606 1.00 93.31 200 MET A N 1
ATOM 1654 C CA . MET A 1 200 ? -7.363 6.761 5.592 1.00 93.31 200 MET A CA 1
ATOM 1655 C C . MET A 1 200 ? -8.047 8.100 5.887 1.00 93.31 200 MET A C 1
ATOM 1657 O O . MET A 1 200 ? -8.325 8.394 7.044 1.00 93.31 200 MET A O 1
ATOM 1661 N N . GLU A 1 201 ? -8.399 8.874 4.857 1.00 91.88 201 GLU A N 1
ATOM 1662 C CA . GLU A 1 201 ? -9.079 10.167 5.034 1.00 91.88 201 GLU A CA 1
ATOM 1663 C C . GLU A 1 201 ? -10.456 10.029 5.696 1.00 91.88 201 GLU A C 1
ATOM 1665 O O . GLU A 1 201 ? -10.792 10.789 6.600 1.00 91.88 201 GLU A O 1
ATOM 1670 N N . SER A 1 202 ? -11.232 9.014 5.307 1.00 94.31 202 SER A N 1
ATOM 1671 C CA . SER A 1 202 ? -12.539 8.738 5.914 1.00 94.31 202 SER A CA 1
ATOM 1672 C C . SER A 1 202 ? -12.405 8.298 7.376 1.00 94.31 202 SER A C 1
ATOM 1674 O O . SER A 1 202 ? -13.191 8.712 8.225 1.00 94.31 202 SER A O 1
ATOM 1676 N N . ILE A 1 203 ? -11.389 7.499 7.702 1.00 95.50 203 ILE A N 1
ATOM 1677 C CA . ILE A 1 203 ? -11.108 7.054 9.070 1.00 95.50 203 ILE A CA 1
ATOM 1678 C C . ILE A 1 203 ? -10.672 8.243 9.932 1.00 95.50 203 ILE A C 1
ATOM 1680 O O . ILE A 1 203 ? -11.193 8.415 11.035 1.00 95.50 203 ILE A O 1
ATOM 1684 N N . LYS A 1 204 ? -9.787 9.105 9.414 1.00 94.81 204 LYS A N 1
ATOM 1685 C CA . LYS A 1 204 ? -9.381 10.350 10.082 1.00 94.81 204 LYS A CA 1
ATOM 1686 C C . LYS A 1 204 ? -10.591 11.255 10.336 1.00 94.81 204 LYS A C 1
ATOM 1688 O O . LYS A 1 204 ? -10.787 11.701 11.466 1.00 94.81 204 LYS A O 1
ATOM 1693 N N . SER A 1 205 ? -11.450 11.467 9.334 1.00 95.88 205 SER A N 1
ATOM 1694 C CA . SER A 1 205 ? -12.629 12.336 9.465 1.00 95.88 205 SER A CA 1
ATOM 1695 C C . SER A 1 205 ? -13.681 11.801 10.442 1.00 95.88 205 SER A C 1
ATOM 1697 O O . SER A 1 205 ? -14.400 12.586 11.051 1.00 95.88 205 SER A O 1
ATOM 1699 N N . HIS A 1 206 ? -13.776 10.478 10.607 1.00 96.38 206 HIS A N 1
ATOM 1700 C CA . HIS A 1 206 ? -14.718 9.822 11.523 1.00 96.38 206 HIS A CA 1
ATOM 1701 C C . HIS A 1 206 ? -14.078 9.378 12.850 1.00 96.38 206 HIS A C 1
ATOM 1703 O O . HIS A 1 206 ? -14.684 8.612 13.600 1.00 96.38 206 HIS A O 1
ATOM 1709 N N . SER A 1 207 ? -12.878 9.867 13.176 1.00 94.94 207 SER A N 1
ATOM 1710 C CA . SER A 1 207 ? -12.122 9.482 14.377 1.00 94.94 207 SER A CA 1
ATOM 1711 C C . SER A 1 207 ? -12.940 9.578 15.672 1.00 94.94 207 SER A C 1
ATOM 1713 O O . SER A 1 207 ? -12.930 8.654 16.484 1.00 94.94 207 SER A O 1
ATOM 1715 N N . ASP A 1 208 ? -13.708 10.653 15.857 1.00 95.00 208 ASP A N 1
ATOM 1716 C CA . ASP A 1 208 ? -14.510 10.839 17.074 1.00 95.00 208 ASP A CA 1
ATOM 1717 C C . ASP A 1 208 ? -15.696 9.869 17.157 1.00 95.00 208 ASP A C 1
ATOM 1719 O O . ASP A 1 208 ? -16.026 9.382 18.239 1.00 95.00 208 ASP A O 1
ATOM 1723 N N . ALA A 1 209 ? -16.292 9.513 16.016 1.00 95.56 209 ALA A N 1
ATOM 1724 C CA . ALA A 1 209 ? -17.333 8.490 15.959 1.00 95.56 209 ALA A CA 1
ATOM 1725 C C . ALA A 1 209 ? -16.761 7.096 16.263 1.00 95.56 209 ALA A C 1
ATOM 1727 O O . ALA A 1 209 ? -17.344 6.347 17.045 1.00 95.56 209 ALA A O 1
ATOM 1728 N N . LEU A 1 210 ? -15.581 6.769 15.724 1.00 94.81 210 LEU A N 1
ATOM 1729 C CA . LEU A 1 210 ? -14.880 5.512 16.015 1.00 94.81 210 LEU A CA 1
ATOM 1730 C C . LEU A 1 210 ? -14.529 5.381 17.505 1.00 94.81 210 LEU A C 1
ATOM 1732 O O . LEU A 1 210 ? -14.705 4.311 18.095 1.00 94.81 210 LEU A O 1
ATOM 1736 N N . LYS A 1 211 ? -14.089 6.474 18.139 1.00 93.44 211 LYS A N 1
ATOM 1737 C CA . LYS A 1 211 ? -13.869 6.539 19.593 1.00 93.44 211 LYS A CA 1
ATOM 1738 C C . LYS A 1 211 ? -15.154 6.287 20.376 1.00 93.44 211 LYS A C 1
ATOM 1740 O O . LYS A 1 211 ? -15.137 5.509 21.327 1.00 93.44 211 LYS A O 1
ATOM 1745 N N . ALA A 1 212 ? -16.258 6.921 19.978 1.00 93.12 212 ALA A N 1
ATOM 1746 C CA . ALA A 1 212 ? -17.548 6.756 20.642 1.00 93.12 212 ALA A CA 1
ATOM 1747 C C . ALA A 1 212 ? -18.052 5.306 20.566 1.00 93.12 212 ALA A C 1
ATOM 1749 O O . ALA A 1 212 ? -18.468 4.758 21.586 1.00 93.12 212 ALA A O 1
ATOM 1750 N N . ILE A 1 213 ? -17.936 4.661 19.398 1.00 93.31 213 ILE A N 1
ATOM 1751 C CA . ILE A 1 213 ? -18.302 3.247 19.218 1.00 93.31 213 ILE A CA 1
ATOM 1752 C C . ILE A 1 213 ? -17.447 2.347 20.120 1.00 93.31 213 ILE A C 1
ATOM 1754 O O . ILE A 1 213 ? -17.989 1.471 20.789 1.00 93.31 213 ILE A O 1
ATOM 1758 N N . ASN A 1 214 ? -16.132 2.576 20.209 1.00 91.12 214 ASN A N 1
ATOM 1759 C CA . ASN A 1 214 ? -15.272 1.799 21.112 1.00 91.12 214 ASN A CA 1
ATOM 1760 C C . ASN A 1 214 ? -15.634 1.992 22.588 1.00 91.12 214 ASN A C 1
ATOM 1762 O O . ASN A 1 214 ? -15.669 1.019 23.339 1.00 91.12 214 ASN A O 1
ATOM 1766 N N . ALA A 1 215 ? -15.921 3.226 23.009 1.00 89.88 215 ALA A N 1
ATOM 1767 C CA . ALA A 1 215 ? -16.328 3.512 24.382 1.00 89.88 215 ALA A CA 1
ATOM 1768 C C . ALA A 1 215 ? -17.660 2.829 24.728 1.00 89.88 215 ALA A C 1
ATOM 1770 O O . ALA A 1 215 ? -17.790 2.235 25.801 1.00 89.88 215 ALA A O 1
ATOM 1771 N N . GLN A 1 216 ? -18.621 2.853 23.799 1.00 90.88 216 GLN A N 1
ATOM 1772 C CA . GLN A 1 216 ? -19.876 2.121 23.938 1.00 90.88 216 GLN A CA 1
ATOM 1773 C C . GLN A 1 216 ? -19.609 0.617 24.069 1.00 90.88 216 GLN A C 1
ATOM 1775 O O . GLN A 1 216 ? -20.026 0.004 25.052 1.00 90.88 216 GLN A O 1
ATOM 1780 N N . ALA A 1 217 ? -18.847 0.042 23.141 1.00 90.19 217 ALA A N 1
ATOM 1781 C CA . ALA A 1 217 ? -18.535 -1.381 23.115 1.00 90.19 217 ALA A CA 1
ATOM 1782 C C . ALA A 1 217 ? -17.847 -1.869 24.405 1.00 90.19 217 ALA A C 1
ATOM 1784 O O . ALA A 1 217 ? -18.207 -2.908 24.957 1.00 90.19 217 ALA A O 1
ATOM 1785 N N . ALA A 1 218 ? -16.913 -1.079 24.940 1.00 87.69 218 ALA A N 1
ATOM 1786 C CA . ALA A 1 218 ? -16.252 -1.370 26.208 1.00 87.69 218 ALA A CA 1
ATOM 1787 C C . ALA A 1 218 ? -17.228 -1.369 27.399 1.00 87.69 218 ALA A C 1
ATOM 1789 O O . ALA A 1 218 ? -17.144 -2.236 28.269 1.00 87.69 218 ALA A O 1
ATOM 1790 N N . SER A 1 219 ? -18.175 -0.425 27.436 1.00 87.00 219 SER A N 1
ATOM 1791 C CA . SER A 1 219 ? -19.188 -0.377 28.500 1.00 87.00 219 SER A CA 1
ATOM 1792 C C . SER A 1 219 ? -20.199 -1.525 28.412 1.00 87.00 219 SER A C 1
ATOM 1794 O O . SER A 1 219 ? -20.591 -2.071 29.442 1.00 87.00 219 SER A O 1
ATOM 1796 N N . GLU A 1 220 ? -20.567 -1.945 27.198 1.00 88.56 220 GLU A N 1
ATOM 1797 C CA . GLU A 1 220 ? -21.432 -3.106 26.974 1.00 88.56 220 GLU A CA 1
ATOM 1798 C C . GLU A 1 220 ? -20.780 -4.399 27.472 1.00 88.56 220 GLU A C 1
ATOM 1800 O O . GLU A 1 220 ? -21.435 -5.186 28.152 1.00 88.56 220 GLU A O 1
ATOM 1805 N N . ILE A 1 221 ? -19.482 -4.599 27.220 1.00 84.94 221 ILE A N 1
ATOM 1806 C CA . ILE A 1 221 ? -18.763 -5.785 27.709 1.00 84.94 221 ILE A CA 1
ATOM 1807 C C . ILE A 1 221 ? -18.733 -5.845 29.232 1.00 84.94 221 ILE A C 1
ATOM 1809 O O . ILE A 1 221 ? -18.942 -6.920 29.789 1.00 84.94 221 ILE A O 1
ATOM 1813 N N . GLY A 1 222 ? -18.550 -4.708 29.907 1.00 81.94 222 GLY A N 1
ATOM 1814 C CA . GLY A 1 222 ? -18.626 -4.659 31.367 1.00 81.94 222 GLY A CA 1
ATOM 1815 C C . GLY A 1 222 ? -19.992 -5.107 31.898 1.00 81.94 222 GLY A C 1
ATOM 1816 O O . GLY A 1 222 ? -20.064 -5.879 32.852 1.00 81.94 222 GLY A O 1
ATOM 1817 N N . ILE A 1 223 ? -21.082 -4.687 31.245 1.00 85.31 223 ILE A N 1
ATOM 1818 C CA . ILE A 1 223 ? -22.442 -5.122 31.599 1.00 85.31 223 ILE A CA 1
ATOM 1819 C C . ILE A 1 223 ? -22.618 -6.621 31.331 1.00 85.31 223 ILE A C 1
ATOM 1821 O O . ILE A 1 223 ? -23.148 -7.335 32.178 1.00 85.31 223 ILE A O 1
ATOM 1825 N N . ILE A 1 224 ? -22.156 -7.115 30.180 1.00 85.38 224 ILE A N 1
ATOM 1826 C CA . ILE A 1 224 ? -22.264 -8.533 29.805 1.00 85.38 224 ILE A CA 1
ATOM 1827 C C . ILE A 1 224 ? -21.490 -9.424 30.784 1.00 85.38 224 ILE A C 1
ATOM 1829 O O . ILE A 1 224 ? -21.997 -10.471 31.190 1.00 85.38 224 ILE A O 1
ATOM 1833 N N . GLN A 1 225 ? -20.289 -9.012 31.192 1.00 85.94 225 GLN A N 1
ATOM 1834 C CA . GLN A 1 225 ? -19.502 -9.721 32.201 1.00 85.94 225 GLN A CA 1
ATOM 1835 C C . GLN A 1 225 ? -20.225 -9.747 33.549 1.00 85.94 225 GLN A C 1
ATOM 1837 O O . GLN A 1 225 ? -20.383 -10.822 34.118 1.00 85.94 225 GLN A O 1
ATOM 1842 N N . ALA A 1 226 ? -20.754 -8.610 34.010 1.00 88.75 226 ALA A N 1
ATOM 1843 C CA . ALA A 1 226 ? -21.506 -8.544 35.264 1.00 88.75 226 ALA A CA 1
ATOM 1844 C C . ALA A 1 226 ? -22.767 -9.430 35.254 1.00 88.75 226 ALA A C 1
ATOM 1846 O O . ALA A 1 226 ? -23.078 -10.078 36.251 1.00 88.75 226 ALA A O 1
ATOM 1847 N N . LEU A 1 227 ? -23.485 -9.492 34.126 1.00 90.19 227 LEU A N 1
ATOM 1848 C CA . LEU A 1 227 ? -24.625 -10.399 33.959 1.00 90.19 227 LEU A CA 1
ATOM 1849 C C . LEU A 1 227 ? -24.184 -11.868 33.974 1.00 90.19 227 LEU A C 1
ATOM 1851 O O . LEU A 1 227 ? -24.807 -12.681 34.644 1.00 90.19 227 LEU A O 1
ATOM 1855 N N . SER A 1 228 ? -23.070 -12.194 33.315 1.00 89.94 228 SER A N 1
ATOM 1856 C CA . SER A 1 228 ? -22.528 -13.560 33.301 1.00 89.94 228 SER A CA 1
ATOM 1857 C C . SER A 1 228 ? -22.067 -14.016 34.692 1.00 89.94 228 SER A C 1
ATOM 1859 O O . SER A 1 228 ? -22.234 -15.179 35.052 1.00 89.94 228 SER A O 1
ATOM 1861 N N . GLU A 1 229 ? -21.500 -13.110 35.494 1.00 92.31 229 GLU A N 1
ATOM 1862 C CA . GLU A 1 229 ? -21.148 -13.372 36.895 1.00 92.31 229 GLU A CA 1
ATOM 1863 C C . GLU A 1 229 ? -22.390 -13.608 37.765 1.00 92.31 229 GLU A C 1
ATOM 1865 O O . GLU A 1 229 ? -22.378 -14.496 38.618 1.00 92.31 229 GLU A O 1
ATOM 1870 N N . LEU A 1 230 ? -23.470 -12.852 37.536 1.00 92.38 230 LEU A N 1
ATOM 1871 C CA . LEU A 1 230 ? -24.745 -13.049 38.226 1.00 92.38 230 LEU A CA 1
ATOM 1872 C C . LEU A 1 230 ? -25.363 -14.413 37.891 1.00 92.38 230 LEU A C 1
ATOM 1874 O O . LEU A 1 230 ? -25.791 -15.119 38.803 1.00 92.38 230 LEU A O 1
ATOM 1878 N N . ASP A 1 231 ? -25.356 -14.799 36.614 1.00 92.50 231 ASP A N 1
ATOM 1879 C CA . ASP A 1 231 ? -25.841 -16.108 36.164 1.00 92.50 231 ASP A CA 1
ATOM 1880 C C . ASP A 1 231 ? -25.015 -17.245 36.794 1.00 92.50 231 ASP A C 1
ATOM 1882 O O . ASP A 1 231 ? -25.558 -18.251 37.255 1.00 92.50 231 ASP A O 1
ATOM 1886 N N . ALA A 1 232 ? -23.690 -17.081 36.880 1.00 91.81 232 ALA A N 1
ATOM 1887 C CA . ALA A 1 232 ? -22.822 -18.041 37.561 1.00 91.81 232 ALA A CA 1
ATOM 1888 C C . ALA A 1 232 ? -23.131 -18.130 39.067 1.00 91.81 232 ALA A C 1
ATOM 1890 O O . ALA A 1 232 ? -23.177 -19.230 39.626 1.00 91.81 232 ALA A O 1
ATOM 1891 N N . TRP A 1 233 ? -23.389 -16.990 39.716 1.00 92.44 233 TRP A N 1
ATOM 1892 C CA . TRP A 1 233 ? -23.784 -16.936 41.122 1.00 92.44 233 TRP A CA 1
ATOM 1893 C C . TRP A 1 233 ? -25.136 -17.616 41.374 1.00 92.44 233 TRP A C 1
ATOM 1895 O O . TRP A 1 233 ? -25.265 -18.336 42.362 1.00 92.44 233 TRP A O 1
ATOM 1905 N N . GLU A 1 234 ? -26.121 -17.453 40.485 1.00 91.44 234 GLU A N 1
ATOM 1906 C CA . GLU A 1 234 ? -27.430 -18.117 40.590 1.00 91.44 234 GLU A CA 1
ATOM 1907 C C . GLU A 1 234 ? -27.287 -19.645 40.631 1.00 91.44 234 GLU A C 1
ATOM 1909 O O . GLU A 1 234 ? -27.925 -20.312 41.447 1.00 91.44 234 GLU A O 1
ATOM 1914 N N . VAL A 1 235 ? -26.409 -20.204 39.794 1.00 91.06 235 VAL A N 1
ATOM 1915 C CA . VAL A 1 235 ? -26.159 -21.653 39.739 1.00 91.06 235 VAL A CA 1
ATOM 1916 C C . VAL A 1 235 ? -25.493 -22.170 41.021 1.00 91.06 235 VAL A C 1
ATOM 1918 O O . VAL A 1 235 ? -25.750 -23.301 41.447 1.00 91.06 235 VAL A O 1
ATOM 1921 N N . GLU A 1 236 ? -24.627 -21.370 41.644 1.00 89.38 236 GLU A N 1
ATOM 1922 C CA . GLU A 1 236 ? -23.918 -21.750 42.869 1.00 89.38 236 GLU A CA 1
ATOM 1923 C C . GLU A 1 236 ? -24.728 -21.478 44.149 1.00 89.38 236 GLU A C 1
ATOM 1925 O O . GLU A 1 236 ? -24.496 -22.121 45.181 1.00 89.38 236 GLU A O 1
ATOM 1930 N N . ALA A 1 237 ? -25.713 -20.578 44.087 1.00 88.44 237 ALA A N 1
ATOM 1931 C CA . ALA A 1 237 ? -26.564 -20.218 45.209 1.00 88.44 237 ALA A CA 1
ATOM 1932 C C . ALA A 1 237 ? -27.368 -21.429 45.712 1.00 88.44 237 ALA A C 1
ATOM 1934 O O . ALA A 1 237 ? -28.249 -21.972 45.045 1.00 88.44 237 ALA A O 1
ATOM 1935 N N . LYS A 1 238 ? -27.082 -21.853 46.946 1.00 89.81 238 LYS A N 1
ATOM 1936 C CA . LYS A 1 238 ? -27.781 -22.952 47.622 1.00 89.81 238 LYS A CA 1
ATOM 1937 C C . LYS A 1 238 ? -28.408 -22.457 48.913 1.00 89.81 238 LYS A C 1
ATOM 1939 O O . LYS A 1 238 ? -27.784 -21.731 49.685 1.00 89.81 238 LYS A O 1
ATOM 1944 N N . PHE A 1 239 ? -29.635 -22.896 49.172 1.00 87.50 239 PHE A N 1
ATOM 1945 C CA . PHE A 1 239 ? -30.284 -22.668 50.456 1.00 87.50 239 PHE A CA 1
ATOM 1946 C C . PHE A 1 239 ? -29.731 -23.638 51.501 1.00 87.50 239 PHE A C 1
ATOM 1948 O O . PHE A 1 239 ? -29.794 -24.854 51.326 1.00 87.50 239 PHE A O 1
ATOM 1955 N N . SER A 1 240 ? -29.231 -23.089 52.605 1.00 86.44 240 SER A N 1
ATOM 1956 C CA . SER A 1 240 ? -28.877 -23.853 53.801 1.00 86.44 240 SER A CA 1
ATOM 1957 C C . SER A 1 240 ? -30.007 -23.725 54.812 1.00 86.44 240 SER A C 1
ATOM 1959 O O . SER A 1 240 ? -30.216 -22.656 55.386 1.00 86.44 240 SER A O 1
ATOM 1961 N N . THR A 1 241 ? -30.756 -24.804 55.011 1.00 88.75 241 THR A N 1
ATOM 1962 C CA . THR A 1 241 ? -31.821 -24.867 56.016 1.00 88.75 241 THR A CA 1
ATOM 1963 C C . THR A 1 241 ? -31.284 -25.441 57.318 1.00 88.75 241 THR A C 1
ATOM 1965 O O . THR A 1 241 ? -30.509 -26.396 57.300 1.00 88.75 241 THR A O 1
ATOM 1968 N N . TYR A 1 242 ? -31.745 -24.900 58.441 1.00 87.00 242 TYR A N 1
ATOM 1969 C CA . TYR A 1 242 ? -31.475 -25.435 59.770 1.00 87.00 242 TYR A CA 1
ATOM 1970 C C . TYR A 1 242 ? -32.800 -25.774 60.440 1.00 87.00 242 TYR A C 1
ATOM 1972 O O . TYR A 1 242 ? -33.762 -25.012 60.329 1.00 87.00 242 TYR A O 1
ATOM 1980 N N . GLU A 1 243 ? -32.844 -26.905 61.133 1.00 86.00 243 GLU A N 1
ATOM 1981 C CA . GLU A 1 243 ? -33.984 -27.250 61.976 1.00 86.00 243 GLU A CA 1
ATOM 1982 C C . GLU A 1 243 ? -34.056 -26.268 63.149 1.00 86.00 243 GLU A C 1
ATOM 1984 O O . GLU A 1 243 ? -33.070 -26.048 63.856 1.00 86.00 243 GLU A O 1
ATOM 1989 N N . HIS A 1 244 ? -35.218 -25.644 63.337 1.00 86.94 244 HIS A N 1
ATOM 1990 C CA . HIS A 1 244 ? -35.440 -24.667 64.395 1.00 86.94 244 HIS A CA 1
ATOM 1991 C C . HIS A 1 244 ? -36.559 -25.148 65.309 1.00 86.94 244 HIS A C 1
ATOM 1993 O O . HIS A 1 244 ? -37.726 -25.164 64.928 1.00 86.94 244 HIS A O 1
ATOM 1999 N N . THR A 1 245 ? -36.222 -25.440 66.560 1.00 86.12 245 THR A N 1
ATOM 2000 C CA . THR A 1 245 ? -37.216 -25.803 67.567 1.00 86.12 245 THR A CA 1
ATOM 2001 C C . THR A 1 245 ? -37.935 -24.562 68.092 1.00 86.12 245 THR A C 1
ATOM 2003 O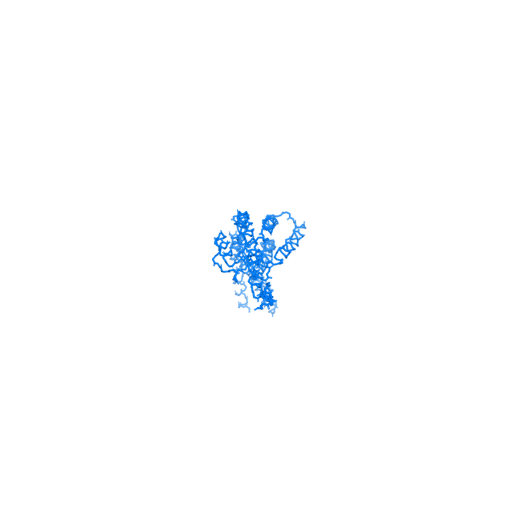 O . THR A 1 245 ? -37.313 -23.615 68.577 1.00 86.12 245 THR A O 1
ATOM 2006 N N . ASN A 1 246 ? -39.262 -24.550 68.002 1.00 85.00 246 ASN A N 1
ATOM 2007 C CA . ASN A 1 246 ? -40.086 -23.461 68.509 1.00 85.00 246 ASN A CA 1
ATOM 2008 C C . ASN A 1 246 ? -40.102 -23.422 70.055 1.00 85.00 246 ASN A C 1
ATOM 2010 O O . ASN A 1 246 ? -39.636 -24.331 70.741 1.00 85.00 246 ASN A O 1
ATOM 2014 N N . PHE A 1 247 ? -40.696 -22.372 70.632 1.00 81.50 247 PHE A N 1
ATOM 2015 C CA . PHE A 1 247 ? -40.781 -22.190 72.091 1.00 81.50 247 PHE A CA 1
ATOM 2016 C C . PHE A 1 247 ? -41.581 -23.285 72.829 1.00 81.50 247 PHE A C 1
ATOM 2018 O O . PHE A 1 247 ? -41.569 -23.319 74.058 1.00 81.50 247 PHE A O 1
ATOM 2025 N N . LYS A 1 248 ? -42.290 -24.158 72.102 1.00 84.56 248 LYS A N 1
ATOM 2026 C CA . LYS A 1 248 ? -43.020 -25.314 72.639 1.00 84.56 248 LYS A CA 1
ATOM 2027 C C . LYS A 1 248 ? -42.214 -26.615 72.573 1.00 84.56 248 LYS A C 1
ATOM 2029 O O . LYS A 1 248 ? -42.707 -27.638 73.036 1.00 84.56 248 LYS A O 1
ATOM 2034 N N . GLY A 1 249 ? -40.993 -26.585 72.037 1.00 72.81 249 GLY A N 1
ATOM 2035 C CA . GLY A 1 249 ? -40.169 -27.780 71.863 1.00 72.81 249 GLY A CA 1
ATOM 2036 C C . GLY A 1 249 ? -40.494 -28.585 70.600 1.00 72.81 249 GLY A C 1
ATOM 2037 O O . GLY A 1 249 ? -39.998 -29.697 70.460 1.00 72.81 249 GLY A O 1
ATOM 2038 N N . GLU A 1 250 ? -41.311 -28.053 69.689 1.00 76.06 250 GLU A N 1
ATOM 2039 C CA . GLU A 1 250 ? -41.637 -28.704 68.415 1.00 76.06 250 GLU A CA 1
ATOM 2040 C C . GLU A 1 250 ? -40.648 -28.230 67.347 1.00 76.06 250 GLU A C 1
ATOM 2042 O O . GLU A 1 250 ? -40.333 -27.039 67.277 1.00 76.06 250 GLU A O 1
ATOM 2047 N N . THR A 1 251 ? -40.126 -29.171 66.564 1.00 64.56 251 THR A N 1
ATOM 2048 C CA . THR A 1 251 ? -39.183 -28.910 65.463 1.00 64.56 251 THR A CA 1
ATOM 2049 C C . THR A 1 251 ? -39.934 -28.628 64.170 1.00 64.56 251 THR A C 1
ATOM 2051 O O . THR A 1 251 ? -40.993 -29.266 63.969 1.00 64.56 251 THR A O 1
#

Sequence (251 aa):
RVKVHAQAKHLITSIQLFFLKWNEEKPSDSLLQHASTFQELKSVMAPIRERKAQWEELKREMEKTKSDFSALDIEPPDFGEYSESTVSLEDVLEQMSVLEDFHDGLDKLGQEEWILISSRAYQITTSYLEDWKLRLKPMHPSRLAHRISEDINQIEEFLPHLEFLRGEVLTDKHWADILQMLNIDKSKDKLIYADLLARMESIKSHSDALKAINAQAASEIGIIQALSELDAWEVEAKFSTYEHTNFKGET